Protein AF-A0A7S0XN43-F1 (afdb_monomer_lite)

InterPro domains:
  IPR001190 SRCR domain [PS50287] (36-160)
  IPR001190 SRCR domain [SM00202] (36-134)
  IPR036772 SRCR-like domain superfamily [G3DSA:3.10.250.10] (29-165)
  IPR036772 SRCR-like domain superfamily [SSF56487] (35-134)

Structure (mmCIF, N/CA/C/O backbone):
data_AF-A0A7S0XN43-F1
#
_entry.id   AF-A0A7S0XN43-F1
#
loop_
_atom_site.group_PDB
_atom_site.id
_atom_site.type_symbol
_atom_site.label_atom_id
_atom_site.label_alt_id
_atom_site.label_comp_id
_atom_site.label_asym_id
_atom_site.label_entity_id
_atom_site.label_seq_id
_atom_site.pdbx_PDB_ins_code
_atom_site.Cartn_x
_atom_site.Cartn_y
_atom_site.Cartn_z
_atom_site.occupancy
_atom_site.B_iso_or_equiv
_atom_site.auth_seq_id
_atom_site.auth_comp_id
_atom_site.auth_asym_id
_atom_site.auth_atom_id
_atom_site.pdbx_PDB_model_num
ATOM 1 N N . PHE A 1 1 ? -4.529 -56.729 51.283 1.00 32.97 1 PHE A N 1
ATOM 2 C CA . PHE A 1 1 ? -3.072 -56.658 51.512 1.00 32.97 1 PHE A CA 1
ATOM 3 C C . PHE A 1 1 ? -2.401 -56.770 50.145 1.00 32.97 1 PHE A C 1
ATOM 5 O O . PHE A 1 1 ? -2.564 -57.803 49.520 1.00 32.97 1 PHE A O 1
ATOM 12 N N . GLN A 1 2 ? -2.098 -55.640 49.483 1.00 35.53 2 GLN A N 1
ATOM 13 C CA . GLN A 1 2 ? -0.742 -55.046 49.349 1.00 35.53 2 GLN A CA 1
ATOM 14 C C . GLN A 1 2 ? 0.276 -56.081 48.821 1.00 35.53 2 GLN A C 1
ATOM 16 O O . GLN A 1 2 ? 0.417 -57.124 49.436 1.00 35.53 2 GLN A O 1
ATOM 21 N N . THR A 1 3 ? 0.961 -55.888 47.688 1.00 29.59 3 THR A N 1
ATOM 22 C CA . THR A 1 3 ? 1.895 -54.776 47.424 1.00 29.59 3 THR A CA 1
ATOM 23 C C . THR A 1 3 ? 2.178 -54.555 45.927 1.00 29.59 3 THR A C 1
ATOM 25 O O . THR A 1 3 ? 2.222 -55.485 45.129 1.00 29.59 3 THR A O 1
ATOM 28 N N . MET A 1 4 ? 2.428 -53.286 45.581 1.00 38.00 4 MET A N 1
ATOM 29 C CA . MET A 1 4 ? 3.105 -52.840 44.360 1.00 38.00 4 MET A CA 1
ATOM 30 C C . MET A 1 4 ? 4.559 -53.332 44.305 1.00 38.00 4 MET A C 1
ATOM 32 O O . MET A 1 4 ? 5.250 -53.269 45.321 1.00 38.00 4 MET A O 1
ATOM 36 N N . THR A 1 5 ? 5.075 -53.568 43.098 1.00 32.81 5 THR A N 1
ATOM 37 C CA . THR A 1 5 ? 6.459 -53.203 42.750 1.00 32.81 5 THR A CA 1
ATOM 38 C C . THR A 1 5 ? 6.536 -52.787 41.283 1.00 32.81 5 THR A C 1
ATOM 40 O O . THR A 1 5 ? 6.117 -53.503 40.378 1.00 32.81 5 THR A O 1
ATOM 43 N N . ARG A 1 6 ? 7.025 -51.563 41.074 1.00 42.53 6 ARG A N 1
ATOM 44 C CA . ARG A 1 6 ? 7.243 -50.905 39.783 1.00 42.53 6 ARG A CA 1
ATOM 45 C C . ARG A 1 6 ? 8.505 -51.458 39.116 1.00 42.53 6 ARG A C 1
ATOM 47 O O . ARG A 1 6 ? 9.511 -51.612 39.796 1.00 42.53 6 ARG A O 1
ATOM 54 N N . PHE A 1 7 ? 8.498 -51.566 37.790 1.00 34.94 7 PHE A N 1
ATOM 55 C CA . PHE A 1 7 ? 9.688 -51.306 36.977 1.00 34.94 7 PHE A CA 1
ATOM 56 C C . PHE A 1 7 ? 9.309 -50.309 35.885 1.00 34.94 7 PHE A C 1
ATOM 58 O O . PHE A 1 7 ? 8.567 -50.614 34.957 1.00 34.94 7 PHE A O 1
ATOM 65 N N . ALA A 1 8 ? 9.772 -49.076 36.074 1.00 42.44 8 ALA A N 1
ATOM 66 C CA . ALA A 1 8 ? 9.758 -48.036 35.067 1.00 42.44 8 ALA A CA 1
ATOM 67 C C . ALA A 1 8 ? 10.954 -48.263 34.135 1.00 42.44 8 ALA A C 1
ATOM 69 O O . ALA A 1 8 ? 12.095 -48.253 34.591 1.00 42.44 8 ALA A O 1
ATOM 70 N N . THR A 1 9 ? 10.702 -48.430 32.842 1.00 41.97 9 THR A N 1
ATOM 71 C CA . THR A 1 9 ? 11.730 -48.373 31.797 1.00 41.97 9 THR A CA 1
ATOM 72 C C . THR A 1 9 ? 11.334 -47.312 30.773 1.00 41.97 9 THR A C 1
ATOM 74 O O . THR A 1 9 ? 10.597 -47.539 29.820 1.00 41.97 9 THR A O 1
ATOM 77 N N . THR A 1 10 ? 11.778 -46.091 31.082 1.00 45.03 10 THR A N 1
ATOM 78 C CA . THR A 1 10 ? 12.290 -45.069 30.153 1.00 45.03 10 THR A CA 1
ATOM 79 C C . THR A 1 10 ? 11.689 -45.049 28.743 1.00 45.03 10 THR A C 1
ATOM 81 O O . THR A 1 10 ? 12.336 -45.438 27.770 1.00 45.03 10 THR A O 1
ATOM 84 N N . ARG A 1 11 ? 10.485 -44.481 28.600 1.00 43.25 11 ARG A N 1
ATOM 85 C CA . ARG A 1 11 ? 10.078 -43.869 27.330 1.00 43.25 11 ARG A CA 1
ATOM 86 C C . ARG A 1 11 ? 10.589 -42.432 27.301 1.00 43.25 11 ARG A C 1
ATOM 88 O O . ARG A 1 11 ? 10.037 -41.559 27.953 1.00 43.25 11 ARG A O 1
ATOM 95 N N . SER A 1 12 ? 11.712 -42.283 26.604 1.00 42.22 12 SER A N 1
ATOM 96 C CA . SER A 1 12 ? 12.285 -41.077 26.002 1.00 42.22 12 SER A CA 1
ATOM 97 C C . SER A 1 12 ? 11.708 -39.727 26.456 1.00 42.22 12 SER A C 1
ATOM 99 O O . SER A 1 12 ? 10.635 -39.307 26.029 1.00 42.22 12 SER A O 1
ATOM 101 N N . LEU A 1 13 ? 12.505 -39.001 27.241 1.00 39.47 13 LEU A N 1
ATOM 102 C CA . LEU A 1 13 ? 12.347 -37.584 27.590 1.00 39.47 13 LEU A CA 1
ATOM 103 C C . LEU A 1 13 ? 12.615 -36.630 26.397 1.00 39.47 13 LEU A C 1
ATOM 105 O O . LEU A 1 13 ? 13.068 -35.511 26.597 1.00 39.47 13 LEU A O 1
ATOM 109 N N . LEU A 1 14 ? 12.337 -37.043 25.156 1.00 35.91 14 LEU A N 1
ATOM 110 C CA . LEU A 1 14 ? 12.411 -36.170 23.970 1.00 35.91 14 LEU A CA 1
ATOM 111 C C . LEU A 1 14 ? 11.093 -35.436 23.675 1.00 35.91 14 LEU A C 1
ATOM 113 O O . LEU A 1 14 ? 11.006 -34.695 22.705 1.00 35.91 14 LEU A O 1
ATOM 117 N N . CYS A 1 15 ? 10.070 -35.602 24.517 1.00 35.19 15 CYS A N 1
ATOM 118 C CA . CYS A 1 15 ? 8.812 -34.860 24.423 1.00 35.19 15 CYS A CA 1
ATOM 119 C C . CYS A 1 15 ? 8.791 -33.662 25.387 1.00 35.19 15 CYS A C 1
ATOM 121 O O . CYS A 1 15 ? 7.809 -33.432 26.089 1.00 35.19 15 CYS A O 1
ATOM 123 N N . ALA A 1 16 ? 9.901 -32.931 25.477 1.00 37.38 16 ALA A N 1
ATOM 124 C CA . ALA A 1 16 ? 9.962 -31.668 26.194 1.00 37.38 16 ALA A CA 1
ATOM 125 C C . ALA A 1 16 ? 10.619 -30.621 25.288 1.00 37.38 16 ALA A C 1
ATOM 127 O O . ALA A 1 16 ? 11.725 -30.830 24.800 1.00 37.38 16 ALA A O 1
ATOM 128 N N . TYR A 1 17 ? 9.918 -29.497 25.124 1.00 37.56 17 TYR A N 1
ATOM 129 C CA . TYR A 1 17 ? 10.369 -28.250 24.500 1.00 37.56 17 TYR A CA 1
ATOM 130 C C . TYR A 1 17 ? 10.387 -28.178 22.968 1.00 37.56 17 TYR A C 1
ATOM 132 O O . TYR A 1 17 ? 11.340 -27.707 22.361 1.00 37.56 17 TYR A O 1
ATOM 140 N N . LEU A 1 18 ? 9.254 -28.475 22.338 1.00 39.97 18 LEU A N 1
ATOM 141 C CA . LEU A 1 18 ? 8.747 -27.513 21.362 1.00 39.97 18 LEU A CA 1
ATOM 142 C C . LEU A 1 18 ? 7.688 -26.712 22.109 1.00 39.97 18 LEU A C 1
ATOM 144 O O . LEU A 1 18 ? 6.527 -27.107 22.163 1.00 39.97 18 LEU A O 1
ATOM 148 N N . THR A 1 19 ? 8.087 -25.620 22.766 1.00 41.00 19 THR A N 1
ATOM 149 C CA . THR A 1 19 ? 7.117 -24.547 22.981 1.00 41.00 19 THR A CA 1
ATOM 150 C C . THR A 1 19 ? 6.710 -24.140 21.577 1.00 41.00 19 THR A C 1
ATOM 152 O O . THR A 1 19 ? 7.485 -23.484 20.883 1.00 41.00 19 THR A O 1
ATOM 155 N N . SER A 1 20 ? 5.563 -24.620 21.104 1.00 44.31 20 SER A N 1
ATOM 156 C CA . SER A 1 20 ? 4.890 -24.014 19.969 1.00 44.31 20 SER A CA 1
ATOM 157 C C . SER A 1 20 ? 4.714 -22.559 20.377 1.00 44.31 20 SER A C 1
ATOM 159 O O . SER A 1 20 ? 3.855 -22.256 21.201 1.00 44.31 20 SER A O 1
ATOM 161 N N . ILE A 1 21 ? 5.610 -21.674 19.932 1.00 42.03 21 ILE A N 1
ATOM 162 C CA . ILE A 1 21 ? 5.406 -20.246 20.114 1.00 42.03 21 ILE A CA 1
ATOM 163 C C . ILE A 1 21 ? 4.265 -19.934 19.161 1.00 42.03 21 ILE A C 1
ATOM 165 O O . ILE A 1 21 ? 4.462 -19.698 17.972 1.00 42.03 21 ILE A O 1
ATOM 169 N N . THR A 1 22 ? 3.049 -20.065 19.673 1.00 47.19 22 THR A N 1
ATOM 170 C CA . THR A 1 22 ? 1.853 -19.575 19.017 1.00 47.19 22 THR A CA 1
ATOM 171 C C . THR A 1 22 ? 1.952 -18.063 19.095 1.00 47.19 22 THR A C 1
ATOM 173 O O . THR A 1 22 ? 1.648 -17.458 20.124 1.00 47.19 22 THR A O 1
ATOM 176 N N . PHE A 1 23 ? 2.470 -17.449 18.036 1.00 50.19 23 PHE A N 1
ATOM 177 C CA . PHE A 1 23 ? 2.365 -16.010 17.884 1.00 50.19 23 PHE A CA 1
ATOM 178 C C . PHE A 1 23 ? 0.900 -15.709 17.585 1.00 50.19 23 PHE A C 1
ATOM 180 O O . PHE A 1 23 ? 0.435 -15.919 16.469 1.00 50.19 23 PHE A O 1
ATOM 187 N N . SER A 1 24 ? 0.163 -15.267 18.606 1.00 58.25 24 SER A N 1
ATOM 188 C CA . SER A 1 24 ? -1.103 -14.582 18.374 1.00 58.25 24 SER A CA 1
ATOM 189 C C . SER A 1 24 ? -0.760 -13.282 17.658 1.00 58.25 24 SER A C 1
ATOM 191 O O . SER A 1 24 ? -0.163 -12.376 18.244 1.00 58.25 24 SER A O 1
ATOM 193 N N . LEU A 1 25 ? -1.047 -13.232 16.361 1.00 68.69 25 LEU A N 1
ATOM 194 C CA . LEU A 1 25 ? -0.966 -11.999 15.599 1.00 68.69 25 LEU A CA 1
ATOM 195 C C . LEU A 1 25 ? -2.344 -11.346 15.680 1.00 68.69 25 LEU A C 1
ATOM 197 O O . LEU A 1 25 ? -3.322 -11.862 15.128 1.00 68.69 25 LEU A O 1
ATOM 201 N N . SER A 1 26 ? -2.411 -10.229 16.403 1.00 79.25 26 SER A N 1
ATOM 202 C CA . SER A 1 26 ? -3.506 -9.275 16.298 1.00 79.25 26 SER A CA 1
ATOM 203 C C . SER A 1 26 ? -3.122 -8.194 15.297 1.00 79.25 26 SER A C 1
ATOM 205 O O . SER A 1 26 ? -2.024 -7.630 15.339 1.00 79.25 26 SER A O 1
ATOM 207 N N . TYR A 1 27 ? -4.029 -7.922 14.374 1.00 87.25 27 TYR A N 1
ATOM 208 C CA . TYR A 1 27 ? -3.901 -6.832 13.422 1.00 87.25 27 TYR A CA 1
ATOM 209 C C . TYR A 1 27 ? -5.275 -6.227 13.165 1.00 87.25 27 TYR A C 1
ATOM 211 O O . TYR A 1 27 ? -6.301 -6.739 13.611 1.00 87.25 27 TYR A O 1
ATOM 219 N N . TYR A 1 28 ? -5.285 -5.102 12.473 1.00 90.62 28 TYR A N 1
ATOM 220 C CA . TYR A 1 28 ? -6.493 -4.415 12.073 1.00 90.62 28 TYR A CA 1
ATOM 221 C C . TYR A 1 28 ? -6.499 -4.255 10.563 1.00 90.62 28 TYR A C 1
ATOM 223 O O . TYR A 1 28 ? -5.444 -4.061 9.956 1.00 90.62 28 TYR A O 1
ATOM 231 N N . LEU A 1 29 ? -7.679 -4.349 9.969 1.00 92.56 29 LEU A N 1
ATOM 232 C CA . LEU A 1 29 ? -7.889 -4.185 8.544 1.00 92.56 29 LEU A CA 1
ATOM 233 C C . LEU A 1 29 ? -8.766 -2.974 8.284 1.00 92.56 29 LEU A C 1
ATOM 235 O O . LEU A 1 29 ? -9.763 -2.758 8.970 1.00 92.56 29 LEU A O 1
ATOM 239 N N . ILE A 1 30 ? -8.404 -2.232 7.249 1.00 92.25 30 ILE A N 1
ATOM 240 C CA . ILE A 1 30 ? -9.331 -1.373 6.526 1.00 92.25 30 ILE A CA 1
ATOM 241 C C . ILE A 1 30 ? -9.302 -1.805 5.065 1.00 92.25 30 ILE A C 1
ATOM 243 O O . ILE A 1 30 ? -8.232 -1.881 4.465 1.00 92.25 30 ILE A O 1
ATOM 247 N N . ASP A 1 31 ? -10.466 -2.138 4.528 1.00 89.62 31 ASP A N 1
ATOM 248 C CA . ASP A 1 31 ? -10.643 -2.764 3.220 1.00 89.62 31 ASP A CA 1
ATOM 249 C C . ASP A 1 31 ? -11.665 -1.961 2.415 1.00 89.62 31 ASP A C 1
ATOM 251 O O . ASP A 1 31 ? -12.655 -1.490 2.977 1.00 89.62 31 ASP A O 1
ATOM 255 N N . ASN A 1 32 ? -11.421 -1.783 1.115 1.00 86.69 32 ASN A N 1
ATOM 256 C CA . ASN A 1 32 ? -12.321 -1.030 0.237 1.00 86.69 32 ASN A CA 1
ATOM 257 C C . ASN A 1 32 ? -13.552 -1.836 -0.240 1.00 86.69 32 ASN A C 1
ATOM 259 O O . ASN A 1 32 ? -14.268 -1.389 -1.139 1.00 86.69 32 ASN A O 1
ATOM 263 N N . GLY A 1 33 ? -13.769 -3.039 0.296 1.00 84.69 33 GLY A N 1
ATOM 264 C CA . GLY A 1 33 ? -14.797 -3.994 -0.117 1.00 84.69 33 GLY A CA 1
ATOM 265 C C . GLY A 1 33 ? -14.507 -4.684 -1.451 1.00 84.69 33 GLY A C 1
ATOM 266 O O . GLY A 1 33 ? -15.375 -5.380 -1.977 1.00 84.69 33 GLY A O 1
ATOM 267 N N . ARG A 1 34 ? -13.330 -4.463 -2.049 1.00 84.81 34 ARG A N 1
ATOM 268 C CA . ARG A 1 34 ? -12.993 -4.938 -3.395 1.00 84.81 34 ARG A CA 1
ATOM 269 C C . ARG A 1 34 ? -11.643 -5.638 -3.404 1.00 84.81 34 ARG A C 1
ATOM 271 O O . ARG A 1 34 ? -11.574 -6.860 -3.312 1.00 84.81 34 ARG A O 1
ATOM 278 N N . ASP A 1 35 ? -10.585 -4.866 -3.566 1.00 86.75 35 ASP A N 1
ATOM 279 C CA . ASP A 1 35 ? -9.289 -5.346 -4.017 1.00 86.75 35 ASP A CA 1
ATOM 280 C C . ASP A 1 35 ? -8.104 -4.653 -3.357 1.00 86.75 35 ASP A C 1
ATOM 282 O O . ASP A 1 35 ? -6.969 -4.973 -3.692 1.00 86.75 35 ASP A O 1
ATOM 286 N N . LEU A 1 36 ? -8.344 -3.735 -2.422 1.00 89.06 36 LEU A N 1
ATOM 287 C CA . LEU A 1 36 ? -7.309 -2.959 -1.756 1.00 89.06 36 LEU A CA 1
ATOM 288 C C . LEU A 1 36 ? -7.599 -2.885 -0.261 1.00 89.06 36 LEU A C 1
ATOM 290 O O . LEU A 1 36 ? -8.688 -2.483 0.160 1.00 89.06 36 LEU A O 1
ATOM 294 N N . ARG A 1 37 ? -6.571 -3.174 0.540 1.00 92.25 37 ARG A N 1
ATOM 295 C CA . ARG A 1 37 ? -6.635 -3.036 1.995 1.00 92.25 37 ARG A CA 1
ATOM 296 C C . ARG A 1 37 ? -5.336 -2.540 2.607 1.00 92.25 37 ARG A C 1
ATOM 298 O O . ARG A 1 37 ? -4.257 -2.692 2.028 1.00 92.25 37 ARG A O 1
ATOM 305 N N . LEU A 1 38 ? -5.445 -2.010 3.824 1.00 94.19 38 LEU A N 1
ATOM 306 C CA . LEU A 1 38 ? -4.306 -1.835 4.722 1.00 94.19 38 LEU A CA 1
ATOM 307 C C . LEU A 1 38 ? -4.361 -2.833 5.863 1.00 94.19 38 LEU A C 1
ATOM 309 O O . LEU A 1 38 ? -5.371 -2.941 6.560 1.00 94.19 38 LEU A O 1
ATOM 313 N N . VAL A 1 39 ? -3.225 -3.481 6.100 1.00 93.12 39 VAL A N 1
ATOM 314 C CA . VAL A 1 39 ? -2.989 -4.285 7.298 1.00 93.12 39 VAL A CA 1
ATOM 315 C C . VAL A 1 39 ? -2.236 -3.437 8.312 1.00 93.12 39 VAL A C 1
ATOM 317 O O . VAL A 1 39 ? -1.119 -2.992 8.056 1.00 93.12 39 VAL A O 1
ATOM 320 N N . SER A 1 40 ? -2.841 -3.191 9.470 1.00 91.12 40 SER A N 1
ATOM 321 C CA . SER A 1 40 ? -2.298 -2.336 10.527 1.00 91.12 40 SER A CA 1
ATOM 322 C C . SER A 1 40 ? -2.005 -3.122 11.799 1.00 91.12 40 SER A C 1
ATOM 324 O O . SER A 1 40 ? -2.744 -4.024 12.175 1.00 91.12 40 SER A O 1
ATOM 326 N N . SER A 1 41 ? -0.972 -2.725 12.539 1.00 87.19 41 SER A N 1
ATOM 327 C CA . SER A 1 41 ? -0.773 -3.161 13.930 1.00 87.19 41 SER A CA 1
ATOM 328 C C . SER A 1 41 ? -1.587 -2.339 14.939 1.00 87.19 41 SER A C 1
ATOM 330 O O . SER A 1 41 ? -1.530 -2.618 16.136 1.00 87.19 41 SER A O 1
ATOM 332 N N . THR A 1 42 ? -2.324 -1.312 14.495 1.00 86.56 42 THR A N 1
ATOM 333 C CA . THR A 1 42 ? -2.972 -0.330 15.380 1.00 86.56 42 THR A CA 1
ATOM 334 C C . THR A 1 42 ? -4.457 -0.155 15.074 1.00 86.56 42 THR A C 1
ATOM 336 O O . THR A 1 42 ? -4.861 -0.141 13.914 1.00 86.56 42 THR A O 1
ATOM 339 N N . ALA A 1 43 ? -5.256 0.094 16.115 1.00 87.50 43 ALA A N 1
ATOM 340 C CA . ALA A 1 43 ? -6.703 0.322 16.016 1.00 87.50 43 ALA A CA 1
ATOM 341 C C . ALA A 1 43 ? -7.099 1.624 15.294 1.00 87.50 43 ALA A C 1
ATOM 343 O O . ALA A 1 43 ? -8.279 1.891 15.081 1.00 87.50 43 ALA A O 1
ATOM 344 N N . ASN A 1 44 ? -6.130 2.466 14.932 1.00 86.50 44 ASN A N 1
ATOM 345 C CA . ASN A 1 44 ? -6.408 3.681 14.175 1.00 86.50 44 ASN A CA 1
ATOM 346 C C . ASN A 1 44 ? -6.666 3.381 12.691 1.00 86.50 44 ASN A C 1
ATOM 348 O O . ASN A 1 44 ? -7.293 4.205 12.032 1.00 86.50 44 ASN A O 1
ATOM 352 N N . CYS A 1 45 ? -6.190 2.237 12.172 1.00 88.81 45 CYS A N 1
ATOM 353 C CA . CYS A 1 45 ? -6.328 1.800 10.773 1.00 88.81 45 CYS A CA 1
ATOM 354 C C . CYS A 1 45 ? -6.000 2.853 9.708 1.00 88.81 45 CYS A C 1
ATOM 356 O O . CYS A 1 45 ? -6.445 2.763 8.571 1.00 88.81 45 CYS A O 1
ATOM 358 N N . ASN A 1 46 ? -5.213 3.863 10.050 1.00 92.38 46 ASN A N 1
ATOM 359 C CA . ASN A 1 46 ? -4.811 4.893 9.107 1.00 92.38 46 ASN A CA 1
ATOM 360 C C . ASN A 1 46 ? -3.384 4.673 8.613 1.00 92.38 46 ASN A C 1
ATOM 362 O O . ASN A 1 46 ? -2.859 5.512 7.901 1.00 92.38 46 ASN A O 1
ATOM 366 N N . GLN A 1 47 ? -2.725 3.593 9.021 1.00 92.94 47 GLN A N 1
ATOM 367 C CA . GLN A 1 47 ? -1.388 3.262 8.559 1.00 92.94 47 GLN A CA 1
ATOM 368 C C . GLN A 1 47 ? -1.179 1.755 8.543 1.00 92.94 47 GLN A C 1
ATOM 370 O O . GLN A 1 47 ? -1.686 1.057 9.427 1.00 92.94 47 GLN A O 1
ATOM 375 N N . GLY A 1 48 ? -0.420 1.252 7.576 1.00 93.50 48 GLY A N 1
ATOM 376 C CA . GLY A 1 48 ? -0.222 -0.182 7.439 1.00 93.50 48 GLY A CA 1
ATOM 377 C C . GLY A 1 48 ? 0.468 -0.611 6.154 1.00 93.50 48 GLY A C 1
ATOM 378 O O . GLY A 1 48 ? 0.824 0.220 5.320 1.00 93.50 48 GLY A O 1
ATOM 379 N N . LEU A 1 49 ? 0.637 -1.927 6.028 1.00 94.12 49 LEU A N 1
ATOM 380 C CA . LEU A 1 49 ? 1.070 -2.599 4.806 1.00 94.12 49 LEU A CA 1
ATOM 381 C C . LEU A 1 49 ? -0.039 -2.496 3.761 1.00 94.12 49 LEU A C 1
ATOM 383 O O . LEU A 1 49 ? -1.192 -2.795 4.072 1.00 94.12 49 LEU A O 1
ATOM 387 N N . VAL A 1 50 ? 0.320 -2.120 2.538 1.00 94.19 50 VAL A N 1
ATOM 388 C CA . VAL A 1 50 ? -0.601 -2.119 1.399 1.00 94.19 50 VAL A CA 1
ATOM 389 C C . VAL A 1 50 ? -0.687 -3.521 0.809 1.00 94.19 50 VAL A C 1
ATOM 391 O O . VAL A 1 50 ? 0.329 -4.079 0.387 1.00 94.19 50 VAL A O 1
ATOM 394 N N . GLU A 1 51 ? -1.900 -4.062 0.724 1.00 93.25 51 GLU A N 1
ATOM 395 C CA . GLU A 1 51 ? -2.164 -5.319 0.028 1.00 93.25 51 GLU A CA 1
ATOM 396 C C . GLU A 1 51 ? -3.253 -5.164 -1.031 1.00 93.25 51 GLU A C 1
ATOM 398 O O . GLU A 1 51 ? -4.224 -4.429 -0.838 1.00 93.25 51 GLU A O 1
ATOM 403 N N . PHE A 1 52 ? -3.090 -5.915 -2.121 1.00 89.38 52 PHE A N 1
ATOM 404 C CA . PHE A 1 52 ? -4.059 -6.009 -3.204 1.00 89.38 52 PHE A CA 1
ATOM 405 C C . PHE A 1 52 ? -4.544 -7.439 -3.423 1.00 89.38 52 PHE A C 1
ATOM 407 O O . PHE A 1 52 ? -3.807 -8.410 -3.213 1.00 89.38 52 PHE A O 1
ATOM 414 N N . TYR A 1 53 ? -5.781 -7.566 -3.890 1.00 86.12 53 TYR A N 1
ATOM 415 C CA . TYR A 1 53 ? -6.386 -8.836 -4.266 1.00 86.12 53 TYR A CA 1
ATOM 416 C C . TYR A 1 53 ? -6.303 -9.043 -5.780 1.00 86.12 53 TYR A C 1
ATOM 418 O O . TYR A 1 53 ? -6.780 -8.222 -6.555 1.00 86.12 53 TYR A O 1
ATOM 426 N N . ASN A 1 54 ? -5.747 -10.172 -6.228 1.00 80.56 54 ASN A N 1
ATOM 427 C CA . ASN A 1 54 ? -5.674 -10.494 -7.665 1.00 80.56 54 ASN A CA 1
ATOM 428 C C . ASN A 1 54 ? -6.873 -11.295 -8.203 1.00 80.56 54 ASN A C 1
ATOM 430 O O . ASN A 1 54 ? -6.791 -11.856 -9.296 1.00 80.56 54 ASN A O 1
ATOM 434 N N . GLY A 1 55 ? -7.950 -11.436 -7.426 1.00 82.19 55 GLY A N 1
ATOM 435 C CA . GLY A 1 55 ? -9.075 -12.318 -7.759 1.00 82.19 55 GLY A CA 1
ATOM 436 C C . GLY A 1 55 ? -8.982 -13.725 -7.157 1.00 82.19 55 GLY A C 1
ATOM 437 O O . GLY A 1 55 ? -9.927 -14.500 -7.283 1.00 82.19 55 GLY A O 1
ATOM 438 N N . SER A 1 56 ? -7.868 -14.071 -6.502 1.00 83.44 56 SER A N 1
ATOM 439 C CA . SER A 1 56 ? -7.709 -15.356 -5.804 1.00 83.44 56 SER A CA 1
ATOM 440 C C . SER A 1 56 ? -7.077 -15.225 -4.423 1.00 83.44 56 SER A C 1
ATOM 442 O O . SER A 1 56 ? -7.525 -15.881 -3.486 1.00 83.44 56 SER A O 1
ATOM 444 N N . ILE A 1 57 ? -6.067 -14.369 -4.279 1.00 84.94 57 ILE A N 1
ATOM 445 C CA . ILE A 1 57 ? -5.272 -14.252 -3.061 1.00 84.94 57 ILE A CA 1
ATOM 446 C C . ILE A 1 57 ? -4.808 -12.809 -2.857 1.00 84.94 57 ILE A C 1
ATOM 448 O O . ILE A 1 57 ? -4.561 -12.069 -3.815 1.00 84.94 57 ILE A O 1
ATOM 452 N N . TRP A 1 58 ? -4.686 -12.425 -1.590 1.00 89.56 58 TRP A N 1
ATOM 453 C CA . TRP A 1 58 ? -4.065 -11.171 -1.187 1.00 89.56 58 TRP A CA 1
ATOM 454 C C . TRP A 1 58 ? -2.545 -11.242 -1.324 1.00 89.56 58 TRP A C 1
ATOM 456 O O . TRP A 1 58 ? -1.932 -12.275 -1.047 1.00 89.56 58 TRP A O 1
ATOM 466 N N . GLY A 1 59 ? -1.938 -10.136 -1.737 1.00 90.12 59 GLY A N 1
ATOM 467 C CA . GLY A 1 59 ? -0.488 -9.988 -1.773 1.00 90.12 59 GLY A CA 1
ATOM 468 C C . GLY A 1 59 ? -0.059 -8.564 -1.465 1.00 90.12 59 GLY A C 1
ATOM 469 O O . GLY A 1 59 ? -0.799 -7.617 -1.741 1.00 90.12 59 GLY A O 1
ATOM 470 N N . SER A 1 60 ? 1.138 -8.416 -0.906 1.00 91.81 60 SER A N 1
ATOM 471 C CA . SER A 1 60 ? 1.723 -7.113 -0.618 1.00 91.81 60 SER A CA 1
ATOM 472 C C . SER A 1 60 ? 2.116 -6.380 -1.895 1.00 91.81 60 SER A C 1
ATOM 474 O O . SER A 1 60 ? 2.555 -6.979 -2.884 1.00 91.81 60 SER A O 1
ATOM 476 N N . LEU A 1 61 ? 1.973 -5.057 -1.877 1.00 91.12 61 LEU A N 1
ATOM 477 C CA . LEU A 1 61 ? 2.594 -4.207 -2.881 1.00 91.12 61 LEU A CA 1
ATOM 478 C C . LEU A 1 61 ? 4.079 -4.037 -2.548 1.00 91.12 61 LEU A C 1
ATOM 480 O O . LEU A 1 61 ? 4.419 -3.587 -1.456 1.00 91.12 61 LEU A O 1
ATOM 484 N N . THR A 1 62 ? 4.949 -4.331 -3.511 1.00 88.81 62 THR A N 1
ATOM 485 C CA . THR A 1 62 ? 6.398 -4.118 -3.432 1.00 88.81 62 THR A CA 1
ATOM 486 C C . THR A 1 62 ? 6.869 -3.208 -4.555 1.00 88.81 62 THR A C 1
ATOM 488 O O . THR A 1 62 ? 6.422 -3.344 -5.690 1.00 88.81 62 THR A O 1
ATOM 491 N N . ASP A 1 63 ? 7.782 -2.287 -4.259 1.00 86.31 63 ASP A N 1
ATOM 492 C CA . ASP A 1 63 ? 8.309 -1.327 -5.238 1.00 86.31 63 ASP A CA 1
ATOM 493 C C . ASP A 1 63 ? 9.791 -1.572 -5.545 1.00 86.31 63 ASP A C 1
ATOM 495 O O . ASP A 1 63 ? 10.660 -0.772 -5.199 1.00 86.31 63 ASP A O 1
ATOM 499 N N . CYS A 1 64 ? 10.092 -2.698 -6.198 1.00 83.50 64 CYS A N 1
ATOM 500 C CA . CYS A 1 64 ? 11.456 -2.984 -6.667 1.00 83.50 64 CYS A CA 1
ATOM 501 C C . CYS A 1 64 ? 11.952 -1.989 -7.713 1.00 83.50 64 CYS A C 1
ATOM 503 O O . CYS A 1 64 ? 13.143 -1.700 -7.769 1.00 83.50 64 CYS A O 1
ATOM 505 N N . SER A 1 65 ? 11.047 -1.483 -8.552 1.00 78.19 65 SER A N 1
ATOM 506 C CA . SER A 1 65 ? 11.368 -0.554 -9.634 1.00 78.19 65 SER A CA 1
ATOM 507 C C . SER A 1 65 ? 11.585 0.887 -9.168 1.00 78.19 65 SER A C 1
ATOM 509 O O . SER A 1 65 ? 11.828 1.748 -10.012 1.00 78.19 65 SER A O 1
ATOM 511 N N . GLU A 1 66 ? 11.479 1.160 -7.861 1.00 80.88 66 GLU A N 1
ATOM 512 C CA . GLU A 1 66 ? 11.564 2.505 -7.268 1.00 80.88 66 GLU A CA 1
ATOM 513 C C . GLU A 1 66 ? 10.635 3.529 -7.942 1.00 80.88 66 GLU A C 1
ATOM 515 O O . GLU A 1 66 ? 10.958 4.705 -8.123 1.00 80.88 66 GLU A O 1
ATOM 520 N N . SER A 1 67 ? 9.469 3.048 -8.357 1.00 81.81 67 SER A N 1
ATOM 521 C CA . SER A 1 67 ? 8.467 3.777 -9.131 1.00 81.81 67 SER A CA 1
ATOM 522 C C . SER A 1 67 ? 7.295 4.264 -8.286 1.00 81.81 67 SER A C 1
ATOM 524 O O . SER A 1 67 ? 6.487 5.059 -8.766 1.00 81.81 67 SER A O 1
ATOM 526 N N . PHE A 1 68 ? 7.183 3.794 -7.042 1.00 86.44 68 PHE A N 1
ATOM 527 C CA . PHE A 1 68 ? 6.114 4.178 -6.139 1.00 86.44 68 PHE A CA 1
ATOM 528 C C . PHE A 1 68 ? 6.354 5.589 -5.605 1.00 86.44 68 PHE A C 1
ATOM 530 O O . PHE A 1 68 ? 7.410 5.927 -5.068 1.00 86.44 68 PHE A O 1
ATOM 537 N N . THR A 1 69 ? 5.339 6.431 -5.742 1.00 87.44 69 THR A N 1
ATOM 538 C CA . THR A 1 69 ? 5.395 7.856 -5.420 1.00 87.44 69 THR A CA 1
ATOM 539 C C . THR A 1 69 ? 4.392 8.234 -4.335 1.00 87.44 69 THR A C 1
ATOM 541 O O . THR A 1 69 ? 3.470 7.485 -4.006 1.00 87.44 69 THR A O 1
ATOM 544 N N . ALA A 1 70 ? 4.528 9.455 -3.811 1.00 89.44 70 ALA A N 1
ATOM 545 C CA . ALA A 1 70 ? 3.538 10.030 -2.903 1.00 89.44 70 ALA A CA 1
ATOM 546 C C . ALA A 1 70 ? 2.143 10.130 -3.549 1.00 89.44 70 ALA A C 1
ATOM 548 O O . ALA A 1 70 ? 1.149 9.902 -2.869 1.00 89.44 70 ALA A O 1
ATOM 549 N N . ASP A 1 71 ? 2.055 10.373 -4.862 1.00 86.44 71 ASP A N 1
ATOM 550 C CA . ASP A 1 71 ? 0.772 10.407 -5.574 1.00 86.44 71 ASP A CA 1
ATOM 551 C C . ASP A 1 71 ? 0.103 9.024 -5.625 1.00 86.44 71 ASP A C 1
ATOM 553 O O . ASP A 1 71 ? -1.125 8.928 -5.542 1.00 86.44 71 ASP A O 1
ATOM 557 N N . ASN A 1 72 ? 0.889 7.941 -5.684 1.00 87.56 72 ASN A N 1
ATOM 558 C CA . ASN A 1 72 ? 0.356 6.583 -5.553 1.00 87.56 72 ASN A CA 1
ATOM 559 C C . ASN A 1 72 ? -0.180 6.340 -4.138 1.00 87.56 72 ASN A C 1
ATOM 561 O O . ASN A 1 72 ? -1.308 5.874 -3.988 1.00 87.56 72 ASN A O 1
ATOM 565 N N . ALA A 1 73 ? 0.575 6.723 -3.103 1.00 91.44 73 ALA A N 1
ATOM 566 C CA . ALA A 1 73 ? 0.112 6.629 -1.716 1.00 91.44 73 ALA A CA 1
ATOM 567 C C . ALA A 1 73 ? -1.175 7.437 -1.486 1.00 91.44 73 ALA A C 1
ATOM 569 O O . ALA A 1 73 ? -2.119 6.945 -0.872 1.00 91.44 73 ALA A O 1
ATOM 570 N N . LYS A 1 74 ? -1.243 8.653 -2.033 1.00 89.94 74 LYS A N 1
ATOM 571 C CA . LYS A 1 74 ? -2.410 9.536 -1.951 1.00 89.94 74 LYS A CA 1
ATOM 572 C C . LYS A 1 74 ? -3.639 8.922 -2.592 1.00 89.94 74 LYS A C 1
ATOM 574 O O . LYS A 1 74 ? -4.727 8.991 -2.028 1.00 89.94 74 LYS A O 1
ATOM 579 N N . SER A 1 75 ? -3.450 8.333 -3.765 1.00 87.31 75 SER A N 1
ATOM 580 C CA . SER A 1 75 ? -4.491 7.623 -4.499 1.00 87.31 75 SER A CA 1
ATOM 581 C C . SER A 1 75 ? -5.045 6.460 -3.676 1.00 87.31 75 SER A C 1
ATOM 583 O O . SER A 1 75 ? -6.250 6.384 -3.463 1.00 87.31 75 SER A O 1
ATOM 585 N N . ILE A 1 76 ? -4.165 5.631 -3.103 1.00 89.88 76 ILE A N 1
ATOM 586 C CA . ILE A 1 76 ? -4.550 4.520 -2.217 1.00 89.88 76 ILE A CA 1
ATOM 587 C C . ILE A 1 76 ? -5.307 5.031 -0.982 1.00 89.88 76 ILE A C 1
ATOM 589 O O . ILE A 1 76 ? -6.369 4.507 -0.650 1.00 89.88 76 ILE A O 1
ATOM 593 N N . CYS A 1 77 ? -4.809 6.083 -0.322 1.00 92.19 77 CYS A N 1
ATOM 594 C CA . CYS A 1 77 ? -5.477 6.683 0.834 1.00 92.19 77 CYS A CA 1
ATOM 595 C C . CYS A 1 77 ? -6.900 7.147 0.502 1.00 92.19 77 CYS A C 1
ATOM 597 O O . CYS A 1 77 ? -7.826 6.907 1.277 1.00 92.19 77 CYS A O 1
ATOM 599 N N . LYS A 1 78 ? -7.093 7.751 -0.671 1.00 88.50 78 LYS A N 1
ATOM 600 C CA . LYS A 1 78 ? -8.407 8.199 -1.141 1.00 88.50 78 LYS A CA 1
ATOM 601 C C . LYS A 1 78 ? -9.358 7.066 -1.459 1.00 88.50 78 LYS A C 1
ATOM 603 O O . LYS A 1 78 ? -10.510 7.116 -1.031 1.00 88.50 78 LYS A O 1
ATOM 608 N N . THR A 1 79 ? -8.865 6.017 -2.105 1.00 86.69 79 THR A N 1
ATOM 609 C CA . THR A 1 79 ? -9.643 4.798 -2.357 1.00 86.69 79 THR A CA 1
ATOM 610 C C . THR A 1 79 ? -10.097 4.132 -1.055 1.00 86.69 79 THR A C 1
ATOM 612 O O . THR A 1 79 ? -11.151 3.503 -1.034 1.00 86.69 79 THR A O 1
ATOM 615 N N . LEU A 1 80 ? -9.363 4.341 0.045 1.00 89.94 80 LEU A N 1
ATOM 616 C CA . LEU A 1 80 ? -9.698 3.899 1.404 1.00 89.94 80 LEU A CA 1
ATOM 617 C C . LEU A 1 80 ? -10.438 4.958 2.244 1.00 89.94 80 LEU A C 1
ATOM 619 O O . LEU A 1 80 ? -10.561 4.805 3.460 1.00 89.94 80 LEU A O 1
ATOM 623 N N . GLY A 1 81 ? -10.951 6.031 1.637 1.00 89.06 81 GLY A N 1
ATOM 624 C CA . GLY A 1 81 ? -11.799 7.023 2.311 1.00 89.06 81 GLY A CA 1
ATOM 625 C C . GLY A 1 81 ? -11.072 8.038 3.196 1.00 89.06 81 GLY A C 1
ATOM 626 O O . GLY A 1 81 ? -11.711 8.651 4.060 1.00 89.06 81 GLY A O 1
ATOM 627 N N . PHE A 1 82 ? -9.766 8.214 2.987 1.00 91.06 82 PHE A N 1
ATOM 628 C CA . PHE A 1 82 ? -8.968 9.307 3.547 1.00 91.06 82 PHE A CA 1
ATOM 629 C C . PHE A 1 82 ? -8.748 10.421 2.519 1.00 91.06 82 PHE A C 1
ATOM 631 O O . PHE A 1 82 ? -8.806 10.203 1.315 1.00 91.06 82 PHE A O 1
ATOM 638 N N . GLU A 1 83 ? -8.451 11.636 2.962 1.00 88.69 83 GLU A N 1
ATOM 639 C CA . GLU A 1 83 ? -8.297 12.771 2.041 1.00 88.69 83 GLU A CA 1
ATOM 640 C C . GLU A 1 83 ? -6.871 12.910 1.483 1.00 88.69 83 GLU A C 1
ATOM 642 O O . GLU A 1 83 ? -6.686 13.438 0.376 1.00 88.69 83 GLU A O 1
ATOM 647 N N . MET A 1 84 ? -5.863 12.436 2.223 1.00 90.12 84 MET A N 1
ATOM 648 C CA . MET A 1 84 ? -4.453 12.614 1.870 1.00 90.12 84 MET A CA 1
ATOM 649 C C . MET A 1 84 ? -3.537 11.486 2.352 1.00 90.12 84 MET A C 1
ATOM 651 O O . MET A 1 84 ? -3.829 10.772 3.315 1.00 90.12 84 MET A O 1
ATOM 655 N N . GLU A 1 85 ? -2.383 11.378 1.696 1.00 92.62 85 GLU A N 1
ATOM 656 C CA . GLU A 1 85 ? -1.224 10.674 2.225 1.00 92.62 85 GLU A CA 1
ATOM 657 C C . GLU A 1 85 ? -0.529 11.525 3.292 1.00 92.62 85 GLU A C 1
ATOM 659 O O . GLU A 1 85 ? -0.318 12.727 3.130 1.00 92.62 85 GLU A O 1
ATOM 664 N N . LYS A 1 86 ? -0.145 10.893 4.397 1.00 93.19 86 LYS A N 1
ATOM 665 C CA . LYS A 1 86 ? 0.715 11.495 5.417 1.00 93.19 86 LYS A CA 1
ATOM 666 C C . LYS A 1 86 ? 2.182 11.223 5.111 1.00 93.19 86 LYS A C 1
ATOM 668 O O . LYS A 1 86 ? 3.007 12.129 5.170 1.00 93.19 86 LYS A O 1
ATOM 673 N N . TYR A 1 87 ? 2.499 9.963 4.822 1.00 93.25 87 TYR A N 1
ATOM 674 C CA . TYR A 1 87 ? 3.806 9.500 4.366 1.00 93.25 87 TYR A CA 1
ATOM 675 C C . TYR A 1 87 ? 3.683 8.080 3.793 1.00 93.25 87 TYR A C 1
ATOM 677 O O . TYR A 1 87 ? 2.694 7.386 4.035 1.00 93.25 87 TYR A O 1
ATOM 685 N N . TYR A 1 88 ? 4.712 7.625 3.081 1.00 93.62 88 TYR A N 1
ATOM 686 C CA . TYR A 1 88 ? 4.902 6.215 2.746 1.00 93.62 88 TYR A CA 1
ATOM 687 C C . TYR A 1 88 ? 6.336 5.784 3.064 1.00 93.62 88 TYR A C 1
ATOM 689 O O . TYR A 1 88 ? 7.251 6.608 3.114 1.00 93.62 88 TYR A O 1
ATOM 697 N N . ILE A 1 89 ? 6.515 4.493 3.318 1.00 91.94 89 ILE A N 1
ATOM 698 C CA . ILE A 1 89 ? 7.775 3.847 3.680 1.00 91.94 89 ILE A CA 1
ATOM 699 C C . ILE A 1 89 ? 7.948 2.621 2.784 1.00 91.94 89 ILE A C 1
ATOM 701 O O . ILE A 1 89 ? 6.991 1.893 2.524 1.00 91.94 89 ILE A O 1
ATOM 705 N N . ARG A 1 90 ? 9.186 2.394 2.341 1.00 91.19 90 ARG A N 1
ATOM 706 C CA . ARG A 1 90 ? 9.598 1.194 1.607 1.00 91.19 90 ARG A CA 1
ATOM 707 C C . ARG A 1 90 ? 10.346 0.240 2.538 1.00 91.19 90 ARG A C 1
ATOM 709 O O . ARG A 1 90 ? 11.288 0.652 3.213 1.00 91.19 90 ARG A O 1
ATOM 716 N N . GLY A 1 91 ? 9.921 -1.018 2.552 1.00 88.00 91 GLY A N 1
ATOM 717 C CA . GLY A 1 91 ? 10.553 -2.132 3.247 1.00 88.00 91 GLY A CA 1
ATOM 718 C C . GLY A 1 91 ? 10.139 -2.303 4.708 1.00 88.00 91 GLY A C 1
ATOM 719 O O . GLY A 1 91 ? 10.146 -1.362 5.510 1.00 88.00 91 GLY A O 1
ATOM 720 N N . ALA A 1 92 ? 9.859 -3.553 5.090 1.00 84.75 92 ALA A N 1
ATOM 721 C CA . ALA A 1 92 ? 9.490 -3.907 6.459 1.00 84.75 92 ALA A CA 1
ATOM 722 C C . ALA A 1 92 ? 10.592 -3.583 7.485 1.00 84.75 92 ALA A C 1
ATOM 724 O O . ALA A 1 92 ? 10.287 -3.236 8.626 1.00 84.75 92 ALA A O 1
ATOM 725 N N . ASN A 1 93 ? 11.873 -3.626 7.099 1.00 84.62 93 ASN A N 1
ATOM 726 C CA . ASN A 1 93 ? 12.969 -3.250 7.998 1.00 84.62 93 ASN A CA 1
ATOM 727 C C . ASN A 1 93 ? 12.932 -1.768 8.376 1.00 84.62 93 ASN A C 1
ATOM 729 O O . ASN A 1 93 ? 13.189 -1.423 9.529 1.00 84.62 93 ASN A O 1
ATOM 733 N N . LEU A 1 94 ? 12.595 -0.894 7.428 1.00 82.12 94 LEU A N 1
ATOM 734 C CA . LEU A 1 94 ? 12.468 0.533 7.704 1.00 82.12 94 LEU A CA 1
ATOM 735 C C . LEU A 1 94 ? 11.210 0.822 8.531 1.00 82.12 94 LEU A C 1
ATOM 737 O O . LEU A 1 94 ? 11.239 1.644 9.443 1.00 82.12 94 LEU A O 1
ATOM 741 N N . TRP A 1 95 ? 10.121 0.091 8.282 1.00 83.62 95 TRP A N 1
ATOM 742 C CA . TRP A 1 95 ? 8.923 0.177 9.115 1.00 83.62 95 TRP A CA 1
ATOM 743 C C . TRP A 1 95 ? 9.198 -0.196 10.580 1.00 83.62 95 TRP A C 1
ATOM 745 O O . TRP A 1 95 ? 8.776 0.513 11.496 1.00 83.62 95 TRP A O 1
ATOM 755 N N . LEU A 1 96 ? 9.938 -1.287 10.810 1.00 82.31 96 LEU A N 1
ATOM 756 C CA . LEU A 1 96 ? 10.325 -1.745 12.148 1.00 82.31 96 LEU A CA 1
ATOM 757 C C . LEU A 1 96 ? 11.102 -0.690 12.929 1.00 82.31 96 LEU A C 1
ATOM 759 O O . LEU A 1 96 ? 10.839 -0.497 14.113 1.00 82.31 96 LEU A O 1
ATOM 763 N N . THR A 1 97 ? 12.057 -0.023 12.281 1.00 79.50 97 THR A N 1
ATOM 764 C CA . THR A 1 97 ? 12.893 0.979 12.950 1.00 79.50 97 THR A CA 1
ATOM 765 C C . THR A 1 97 ? 12.121 2.251 13.280 1.00 79.50 97 THR A C 1
ATOM 767 O O . THR A 1 97 ? 12.442 2.898 14.273 1.00 79.50 97 THR A O 1
ATOM 770 N N . MET A 1 98 ? 11.102 2.604 12.489 1.00 75.12 98 MET A N 1
ATOM 771 C CA . MET A 1 98 ? 10.306 3.816 12.705 1.00 75.12 98 MET A CA 1
ATOM 772 C C . MET A 1 98 ? 9.141 3.631 13.681 1.00 75.12 98 MET A C 1
ATOM 774 O O . MET A 1 98 ? 8.813 4.562 14.410 1.00 75.12 98 MET A O 1
ATOM 778 N N . ASN A 1 99 ? 8.503 2.457 13.684 1.00 70.06 99 ASN A N 1
ATOM 779 C CA . ASN A 1 99 ? 7.224 2.246 14.371 1.00 70.06 99 ASN A CA 1
ATOM 780 C C . ASN A 1 99 ? 7.252 1.125 15.423 1.00 70.06 99 ASN A C 1
ATOM 782 O O . ASN A 1 99 ? 6.200 0.800 15.976 1.00 70.06 99 ASN A O 1
ATOM 786 N N . GLU A 1 100 ? 8.408 0.481 15.642 1.00 68.44 100 GLU A N 1
ATOM 787 C CA . GLU A 1 100 ? 8.634 -0.636 16.585 1.00 68.44 100 GLU A CA 1
ATOM 788 C C . GLU A 1 100 ? 7.617 -1.800 16.473 1.00 68.44 100 GLU A C 1
ATOM 790 O O . GLU A 1 100 ? 7.521 -2.669 17.339 1.00 68.44 100 GLU A O 1
ATOM 795 N N . SER A 1 101 ? 6.848 -1.858 15.380 1.00 71.19 101 SER A N 1
ATOM 796 C CA . SER A 1 101 ? 5.733 -2.790 15.204 1.00 71.19 101 SER A CA 1
ATOM 797 C C . SER A 1 101 ? 6.214 -4.109 14.609 1.00 71.19 101 SER A C 1
ATOM 799 O O . SER A 1 101 ? 6.074 -4.359 13.408 1.00 71.19 101 SER A O 1
ATOM 801 N N . SER A 1 102 ? 6.762 -4.969 15.470 1.00 72.38 102 SER A N 1
ATOM 802 C CA . SER A 1 102 ? 7.261 -6.299 15.098 1.00 72.38 102 SER A CA 1
ATOM 803 C C . SER A 1 102 ? 6.198 -7.184 14.449 1.00 72.38 102 SER A C 1
AT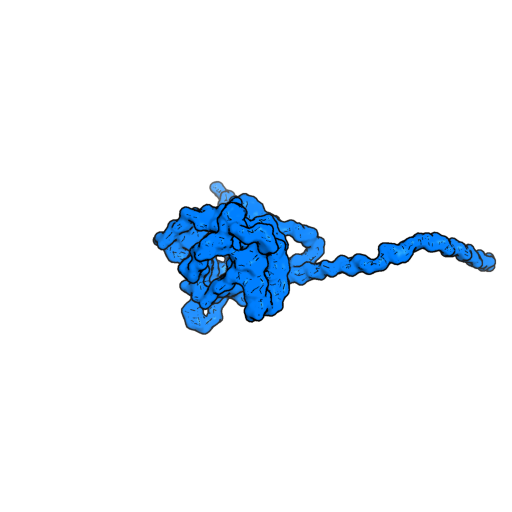OM 805 O O . SER A 1 102 ? 6.490 -7.854 13.459 1.00 72.38 102 SER A O 1
ATOM 807 N N . SER A 1 103 ? 4.956 -7.131 14.934 1.00 79.25 103 SER A N 1
ATOM 808 C CA . SER A 1 103 ? 3.852 -7.950 14.421 1.00 79.25 103 SER A CA 1
ATOM 809 C C . SER A 1 103 ? 3.539 -7.673 12.953 1.00 79.25 103 SER A C 1
ATOM 811 O O . SER A 1 103 ? 3.337 -8.613 12.190 1.00 79.25 103 SER A O 1
ATOM 813 N N . LEU A 1 104 ? 3.541 -6.403 12.530 1.00 82.94 104 LEU A N 1
ATOM 814 C CA . LEU A 1 104 ? 3.187 -6.061 11.153 1.00 82.94 104 LEU A CA 1
ATOM 815 C C . LEU A 1 104 ? 4.310 -6.403 10.166 1.00 82.94 104 LEU A C 1
ATOM 817 O O . LEU A 1 104 ? 4.039 -6.855 9.061 1.00 82.94 104 LEU A O 1
ATOM 821 N N . ALA A 1 105 ? 5.570 -6.257 10.571 1.00 82.19 105 ALA A N 1
ATOM 822 C CA . ALA A 1 105 ? 6.690 -6.691 9.739 1.00 82.19 105 ALA A CA 1
ATOM 823 C C . ALA A 1 105 ? 6.773 -8.221 9.624 1.00 82.19 105 ALA A C 1
ATOM 825 O O . ALA A 1 105 ? 7.108 -8.744 8.568 1.00 82.19 105 ALA A O 1
ATOM 826 N N . LEU A 1 106 ? 6.458 -8.954 10.700 1.00 81.88 106 LEU A N 1
ATOM 827 C CA . LEU A 1 106 ? 6.334 -10.413 10.645 1.00 81.88 106 LEU A CA 1
ATOM 828 C C . LEU A 1 106 ? 5.177 -10.842 9.738 1.00 81.88 106 LEU A C 1
ATOM 830 O O . LEU A 1 106 ? 5.341 -11.787 8.973 1.00 81.88 106 LEU A O 1
ATOM 834 N N . TYR A 1 107 ? 4.049 -10.127 9.792 1.00 84.81 107 TYR A N 1
ATOM 835 C CA . TYR A 1 107 ? 2.927 -10.335 8.880 1.00 84.81 107 TYR A CA 1
ATOM 836 C C . TYR A 1 107 ? 3.347 -10.117 7.421 1.00 84.81 107 TYR A C 1
ATOM 838 O O . TYR A 1 107 ? 3.145 -10.998 6.594 1.00 84.81 107 TYR A O 1
ATOM 846 N N . SER A 1 108 ? 3.995 -8.987 7.123 1.00 85.69 108 SER A N 1
ATOM 847 C CA . SER A 1 108 ? 4.479 -8.645 5.777 1.00 85.69 108 SER A CA 1
ATOM 848 C C . SER A 1 108 ? 5.397 -9.736 5.210 1.00 85.69 108 SER A C 1
ATOM 850 O O . SER A 1 108 ? 5.148 -10.247 4.124 1.00 85.69 108 SER A O 1
ATOM 852 N N . ARG A 1 109 ? 6.374 -10.210 5.994 1.00 84.44 109 ARG A N 1
ATOM 853 C CA . ARG A 1 109 ? 7.273 -11.315 5.606 1.00 84.44 109 ARG A CA 1
ATOM 854 C C . ARG A 1 109 ? 6.568 -12.648 5.364 1.00 84.44 109 ARG A C 1
ATOM 856 O O . ARG A 1 109 ? 7.137 -13.516 4.708 1.00 84.44 109 ARG A O 1
ATOM 863 N N . ALA A 1 110 ? 5.394 -12.841 5.957 1.00 83.00 110 ALA A N 1
ATOM 864 C CA . ALA A 1 110 ? 4.583 -14.036 5.777 1.00 83.00 110 ALA A CA 1
ATOM 865 C C . ALA A 1 110 ? 3.595 -13.904 4.605 1.00 83.00 110 ALA A C 1
ATOM 867 O O . ALA A 1 110 ? 2.893 -14.874 4.309 1.00 83.00 110 ALA A O 1
ATOM 868 N N . SER A 1 111 ? 3.526 -12.739 3.946 1.00 82.69 111 SER A N 1
ATOM 869 C CA . SER A 1 111 ? 2.624 -12.524 2.818 1.00 82.69 111 SER A CA 1
ATOM 870 C C . SER A 1 111 ? 2.955 -13.509 1.684 1.00 82.69 111 SER A C 1
ATOM 872 O O . SER A 1 111 ? 4.122 -13.696 1.332 1.00 82.69 111 SER A O 1
ATOM 874 N N . PRO A 1 112 ? 1.951 -14.200 1.116 1.00 76.69 112 PRO A N 1
ATOM 875 C CA . PRO A 1 112 ? 2.183 -15.283 0.162 1.00 76.69 112 PRO A CA 1
ATOM 876 C C . PRO A 1 112 ? 2.590 -14.775 -1.226 1.00 76.69 112 PRO A C 1
ATOM 878 O O . PRO A 1 112 ? 3.205 -15.513 -2.000 1.00 76.69 112 PRO A O 1
ATOM 881 N N . ILE A 1 113 ? 2.227 -13.533 -1.559 1.00 84.69 113 ILE A N 1
ATOM 882 C CA . ILE A 1 113 ? 2.516 -12.898 -2.842 1.00 84.69 113 ILE A CA 1
ATOM 883 C C . ILE A 1 113 ? 3.028 -11.485 -2.595 1.00 84.69 113 ILE A C 1
ATOM 885 O O . ILE A 1 113 ? 2.468 -10.745 -1.802 1.00 84.69 113 ILE A O 1
ATOM 889 N N . ALA A 1 114 ? 4.056 -11.119 -3.351 1.00 88.12 114 ALA A N 1
ATOM 890 C CA . ALA A 1 114 ? 4.555 -9.762 -3.482 1.00 88.12 114 ALA A CA 1
ATOM 891 C C . ALA A 1 114 ? 4.397 -9.318 -4.940 1.00 88.12 114 ALA A C 1
ATOM 893 O O . ALA A 1 114 ? 4.972 -9.944 -5.840 1.00 88.12 114 ALA A O 1
ATOM 894 N N . TYR A 1 115 ? 3.604 -8.275 -5.174 1.00 87.56 115 TYR A N 1
ATOM 895 C CA . TYR A 1 115 ? 3.446 -7.640 -6.480 1.00 87.56 115 TYR A CA 1
ATOM 896 C C . TYR A 1 115 ? 4.565 -6.630 -6.669 1.00 87.56 115 TYR A C 1
ATOM 898 O O . TYR A 1 115 ? 4.682 -5.704 -5.878 1.00 87.56 115 TYR A O 1
ATOM 906 N N . THR A 1 116 ? 5.405 -6.812 -7.682 1.00 83.94 116 THR A N 1
ATOM 907 C CA . THR A 1 116 ? 6.624 -6.007 -7.880 1.00 83.94 116 THR A CA 1
ATOM 908 C C . THR A 1 116 ? 6.403 -4.784 -8.754 1.00 83.94 116 THR A C 1
ATOM 910 O O . THR A 1 116 ? 7.276 -3.923 -8.832 1.00 83.94 116 THR A O 1
ATOM 913 N N . SER A 1 117 ? 5.254 -4.710 -9.429 1.00 79.19 117 SER A N 1
ATOM 914 C CA . SER A 1 117 ? 4.818 -3.527 -10.161 1.00 79.19 117 SER A CA 1
ATOM 915 C C . SER A 1 117 ? 3.297 -3.479 -10.293 1.00 79.19 117 SER A C 1
ATOM 917 O O . SER A 1 117 ? 2.595 -4.482 -10.126 1.00 79.19 117 SER A O 1
ATOM 919 N N . PHE A 1 118 ? 2.789 -2.294 -10.617 1.00 79.25 118 PHE A N 1
ATOM 920 C CA . PHE A 1 118 ? 1.399 -2.056 -10.977 1.00 79.25 118 PHE A CA 1
ATOM 921 C C . PHE A 1 118 ? 1.357 -1.186 -12.232 1.00 79.25 118 PHE A C 1
ATOM 923 O O . PHE A 1 118 ? 2.151 -0.260 -12.398 1.00 79.25 118 PHE A O 1
ATOM 930 N N . THR A 1 119 ? 0.466 -1.522 -13.156 1.00 76.88 119 THR A N 1
ATOM 931 C CA . THR A 1 119 ? 0.370 -0.879 -14.474 1.00 76.88 119 THR A CA 1
ATOM 932 C C . THR A 1 119 ? -1.080 -0.577 -14.817 1.00 76.88 119 THR A C 1
ATOM 934 O O . THR A 1 119 ? -1.985 -1.102 -14.178 1.00 76.88 119 THR A O 1
ATOM 937 N N . ASN A 1 120 ? -1.302 0.253 -15.839 1.00 75.38 120 ASN A N 1
ATOM 938 C CA . ASN A 1 120 ? -2.638 0.551 -16.363 1.00 75.38 120 ASN A CA 1
ATOM 939 C C . ASN A 1 120 ? -3.609 1.143 -15.326 1.00 75.38 120 ASN A C 1
ATOM 941 O O . ASN A 1 120 ? -4.767 0.767 -15.278 1.00 75.38 120 ASN A O 1
ATOM 945 N N . CYS A 1 121 ? -3.127 2.062 -14.495 1.00 75.00 121 CYS A N 1
ATOM 946 C CA . CYS A 1 121 ? -3.966 2.740 -13.515 1.00 75.00 121 CYS A CA 1
ATOM 947 C C . CYS A 1 121 ? -4.498 4.043 -14.110 1.00 75.00 121 CYS A C 1
ATOM 949 O O . CYS A 1 121 ? -3.715 4.947 -14.427 1.00 75.00 121 CYS A O 1
ATOM 951 N N . SER A 1 122 ? -5.812 4.155 -14.265 1.00 70.38 122 SER A N 1
ATOM 952 C CA . SER A 1 122 ? -6.470 5.359 -14.754 1.00 70.38 122 SER A CA 1
ATOM 953 C C . SER A 1 122 ? -6.305 6.466 -13.725 1.00 70.38 122 SER A C 1
ATOM 955 O O . SER A 1 122 ? -6.764 6.387 -12.589 1.00 70.38 122 SER A O 1
ATOM 957 N N . SER A 1 123 ? -5.647 7.544 -14.134 1.00 63.53 123 SER A N 1
ATOM 958 C CA . SER A 1 123 ? -5.373 8.711 -13.292 1.00 63.53 123 SER A CA 1
ATOM 959 C C . SER A 1 123 ? -6.528 9.719 -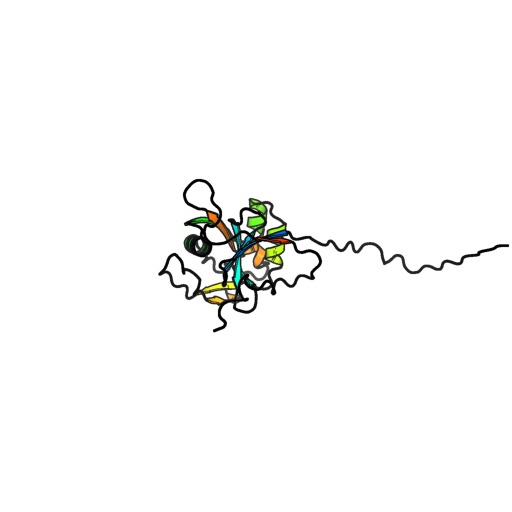13.242 1.00 63.53 123 SER A C 1
ATOM 961 O O . SER A 1 123 ? -6.320 10.864 -12.843 1.00 63.53 123 SER A O 1
ATOM 963 N N . LEU A 1 124 ? -7.734 9.338 -13.680 1.00 52.00 124 LEU A N 1
ATOM 964 C CA . LEU A 1 124 ? -8.784 10.297 -14.039 1.00 52.00 124 LEU A CA 1
ATOM 965 C C . LEU A 1 124 ? -10.012 10.352 -13.129 1.00 52.00 124 LEU A C 1
ATOM 967 O O . LEU A 1 124 ? -10.890 11.162 -13.409 1.00 52.00 124 LEU A O 1
ATOM 971 N N . ASP A 1 125 ? -10.048 9.640 -12.002 1.00 53.94 125 ASP A N 1
ATOM 972 C CA . ASP A 1 125 ? -10.989 10.006 -10.942 1.00 53.94 125 ASP A CA 1
ATOM 973 C C . ASP A 1 125 ? -10.428 9.740 -9.547 1.00 53.94 125 ASP A C 1
ATOM 975 O O . ASP A 1 125 ? -9.923 8.666 -9.239 1.00 53.94 125 ASP A O 1
ATOM 979 N N . VAL A 1 126 ? -10.518 10.755 -8.690 1.00 54.59 126 VAL A N 1
ATOM 980 C CA . VAL A 1 126 ? -9.897 10.815 -7.355 1.00 54.59 126 VAL A CA 1
ATOM 981 C C . VAL A 1 126 ? -10.413 9.718 -6.408 1.00 54.59 126 VAL A C 1
ATOM 983 O O . VAL A 1 126 ? -9.780 9.436 -5.393 1.00 54.59 126 VAL A O 1
ATOM 986 N N . TYR A 1 127 ? -11.553 9.116 -6.749 1.00 54.03 127 TYR A N 1
ATOM 987 C CA . TYR A 1 127 ? -12.230 8.069 -5.986 1.00 54.03 127 TYR A CA 1
ATOM 988 C C . TYR A 1 127 ? -12.083 6.663 -6.581 1.00 54.03 127 TYR A C 1
ATOM 990 O O . TYR A 1 127 ? -12.421 5.698 -5.901 1.00 54.03 127 TYR A O 1
ATOM 998 N N . ASP A 1 128 ? -11.587 6.543 -7.816 1.00 55.34 128 ASP A N 1
ATOM 999 C CA . ASP A 1 128 ? -11.435 5.260 -8.522 1.00 55.34 128 ASP A CA 1
ATOM 1000 C C . ASP A 1 128 ? -9.976 4.978 -8.900 1.00 55.34 128 ASP A C 1
ATOM 1002 O O . ASP A 1 128 ? -9.657 4.019 -9.600 1.00 55.34 128 ASP A O 1
ATOM 1006 N N . THR A 1 129 ? -9.049 5.805 -8.416 1.00 59.44 129 THR A N 1
ATOM 1007 C CA . THR A 1 129 ? -7.630 5.551 -8.602 1.00 59.44 129 THR A CA 1
ATOM 1008 C C . THR A 1 129 ? -7.255 4.186 -8.033 1.00 59.44 129 THR A C 1
ATOM 1010 O O . THR A 1 129 ? -7.495 3.884 -6.863 1.00 59.44 129 THR A O 1
ATOM 1013 N N . CYS A 1 130 ? -6.608 3.394 -8.879 1.00 65.56 130 CYS A N 1
ATOM 1014 C CA . CYS A 1 130 ? -6.118 2.049 -8.610 1.00 65.56 130 CYS A CA 1
ATOM 1015 C C . CYS A 1 130 ? -7.125 0.897 -8.654 1.00 65.56 130 CYS A C 1
ATOM 1017 O O . CYS A 1 130 ? -6.666 -0.238 -8.554 1.00 65.56 130 CYS A O 1
ATOM 1019 N N . SER A 1 131 ? -8.421 1.133 -8.884 1.00 66.19 131 SER A N 1
ATOM 1020 C CA . SER A 1 131 ? -9.380 0.029 -9.094 1.00 66.19 131 SER A CA 1
ATOM 1021 C C . SER A 1 131 ? -9.189 -0.685 -10.437 1.00 66.19 131 SER A C 1
ATOM 1023 O O . SER A 1 131 ? -9.621 -1.820 -10.623 1.00 66.19 131 SER A O 1
ATOM 1025 N N . ASP A 1 132 ? -8.512 -0.038 -11.384 1.00 74.38 132 ASP A N 1
ATOM 1026 C CA . ASP A 1 132 ? -8.168 -0.586 -12.693 1.00 74.38 132 ASP A CA 1
ATOM 1027 C C . ASP A 1 132 ? -6.680 -0.951 -12.831 1.00 74.38 132 ASP A C 1
ATOM 1029 O O . ASP A 1 132 ? -6.242 -1.414 -13.891 1.00 74.38 132 ASP A O 1
ATOM 1033 N N . CYS A 1 133 ? -5.902 -0.781 -11.754 1.00 77.88 133 CYS A N 1
ATOM 1034 C CA . CYS A 1 133 ? -4.504 -1.178 -11.740 1.00 77.88 133 CYS A CA 1
ATOM 1035 C C . CYS A 1 133 ? -4.370 -2.687 -11.966 1.00 77.88 133 CYS A C 1
ATOM 1037 O O . CYS A 1 133 ? -4.990 -3.516 -11.304 1.00 77.88 133 CYS A O 1
ATOM 1039 N N . THR A 1 134 ? -3.455 -3.055 -12.853 1.00 82.50 134 THR A N 1
ATOM 1040 C CA . THR A 1 134 ? -3.000 -4.433 -13.019 1.00 82.50 134 THR A CA 1
ATOM 1041 C C . THR A 1 134 ? -1.735 -4.649 -12.201 1.00 82.50 134 THR A C 1
ATOM 1043 O O . THR A 1 134 ? -0.683 -4.095 -12.529 1.00 82.50 134 THR A O 1
ATOM 1046 N N . PHE A 1 135 ? -1.829 -5.474 -11.160 1.00 82.94 135 PHE A N 1
ATOM 1047 C CA . PHE A 1 135 ? -0.704 -5.846 -10.302 1.00 82.94 135 PHE A CA 1
ATOM 1048 C C . PHE A 1 135 ? 0.041 -7.047 -10.877 1.00 82.94 135 PHE A C 1
ATOM 1050 O O . PHE A 1 135 ? -0.540 -8.108 -11.114 1.00 82.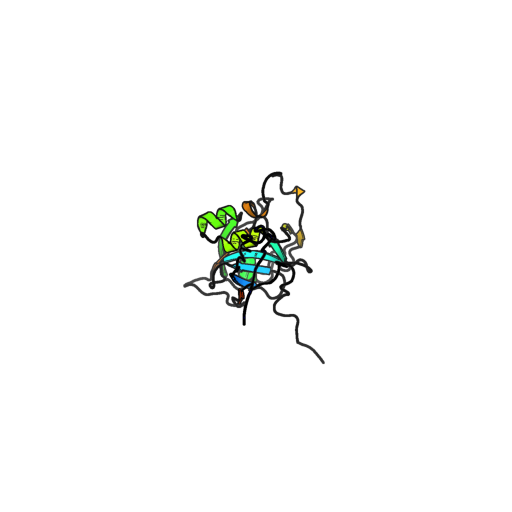94 135 PHE A O 1
ATOM 1057 N N . VAL A 1 136 ? 1.342 -6.883 -11.103 1.00 84.00 136 VAL A N 1
ATOM 1058 C CA . VAL A 1 136 ? 2.187 -7.888 -11.748 1.00 84.00 136 VAL A CA 1
ATOM 1059 C C . VAL A 1 136 ? 3.290 -8.314 -10.793 1.00 84.00 136 VAL A C 1
ATOM 1061 O O . VAL A 1 136 ? 3.949 -7.499 -10.147 1.00 84.00 136 VAL A O 1
ATOM 1064 N N . ARG A 1 137 ? 3.512 -9.628 -10.725 1.00 85.94 137 ARG A N 1
ATOM 1065 C CA . ARG A 1 137 ? 4.685 -10.210 -10.080 1.00 85.94 137 ARG A CA 1
ATOM 1066 C C . ARG A 1 137 ? 5.727 -10.542 -11.138 1.00 85.94 137 ARG A C 1
ATOM 1068 O O . ARG A 1 137 ? 5.719 -11.631 -11.705 1.00 85.94 137 ARG A O 1
ATOM 1075 N N . ASP A 1 138 ? 6.630 -9.603 -11.362 1.00 85.56 138 ASP A N 1
ATOM 1076 C CA . ASP A 1 138 ? 7.806 -9.770 -12.206 1.00 85.56 138 ASP A CA 1
ATOM 1077 C C . ASP A 1 138 ? 9.075 -9.571 -11.368 1.00 85.56 138 ASP A C 1
ATOM 1079 O O . ASP A 1 138 ? 9.457 -8.449 -11.033 1.00 85.56 138 ASP A O 1
ATOM 1083 N N . LEU A 1 139 ? 9.713 -10.681 -10.992 1.00 82.38 139 LEU A N 1
ATOM 1084 C CA . LEU A 1 139 ? 10.939 -10.654 -10.192 1.00 82.38 139 LEU A CA 1
ATOM 1085 C C . LEU A 1 139 ? 12.149 -10.139 -10.978 1.00 82.38 139 LEU A C 1
ATOM 1087 O O . LEU A 1 139 ? 13.155 -9.810 -10.360 1.00 82.38 139 LEU A O 1
ATOM 1091 N N . THR A 1 140 ? 12.074 -10.048 -12.311 1.00 82.88 140 THR A N 1
ATOM 1092 C CA . THR A 1 140 ? 13.184 -9.514 -13.117 1.00 82.88 140 THR A CA 1
ATOM 1093 C C . THR A 1 140 ? 13.387 -8.013 -12.908 1.00 82.88 140 THR A C 1
ATOM 1095 O O . THR A 1 140 ? 14.476 -7.507 -13.155 1.00 82.88 140 THR A O 1
ATOM 1098 N N . LEU A 1 141 ? 12.373 -7.315 -12.382 1.00 80.50 141 LEU A N 1
ATOM 1099 C CA . LEU A 1 141 ? 12.471 -5.920 -11.948 1.00 80.50 141 LEU A CA 1
ATOM 1100 C C . LEU A 1 141 ? 13.270 -5.756 -10.645 1.00 80.50 141 LEU A C 1
ATOM 1102 O O . LEU A 1 141 ? 13.665 -4.645 -10.305 1.00 80.50 141 LEU A O 1
ATOM 1106 N N . CYS A 1 142 ? 13.497 -6.843 -9.903 1.00 81.56 142 CYS A N 1
ATOM 1107 C CA . CYS A 1 142 ? 14.224 -6.841 -8.642 1.00 81.56 142 CYS A CA 1
ATOM 1108 C C . CYS A 1 142 ? 15.655 -7.352 -8.886 1.00 81.56 142 CYS A C 1
ATOM 1110 O O . CYS A 1 142 ? 15.925 -8.545 -8.777 1.00 81.56 142 CYS A O 1
ATOM 1112 N N . ASP A 1 143 ? 16.589 -6.452 -9.200 1.00 71.94 143 ASP A N 1
ATOM 1113 C CA . ASP A 1 143 ? 17.987 -6.798 -9.541 1.00 71.94 143 ASP A CA 1
ATOM 1114 C C . ASP A 1 143 ? 18.824 -7.266 -8.320 1.00 71.94 143 ASP A C 1
ATOM 1116 O O . ASP A 1 143 ? 20.004 -7.603 -8.414 1.00 71.94 143 ASP A O 1
ATOM 1120 N N . HIS A 1 144 ? 18.214 -7.311 -7.130 1.00 66.25 144 HIS A N 1
ATOM 1121 C CA . HIS A 1 144 ? 18.874 -7.683 -5.881 1.00 66.25 144 HIS A CA 1
ATOM 1122 C C . HIS A 1 144 ? 18.585 -9.140 -5.496 1.00 66.25 144 HIS A C 1
ATOM 1124 O O . HIS A 1 144 ? 17.586 -9.454 -4.853 1.00 66.25 144 HIS A O 1
ATOM 1130 N N . ILE A 1 145 ? 19.518 -10.018 -5.872 1.00 55.56 145 ILE A N 1
ATOM 1131 C CA . ILE A 1 145 ? 19.426 -11.487 -5.781 1.00 55.56 145 ILE A CA 1
ATOM 1132 C C . ILE A 1 145 ? 19.395 -12.026 -4.329 1.00 55.56 145 ILE A C 1
ATOM 1134 O O . ILE A 1 145 ? 18.921 -13.138 -4.112 1.00 55.56 145 ILE A O 1
ATOM 1138 N N . ASP A 1 146 ? 19.807 -11.236 -3.328 1.00 56.34 146 ASP A N 1
ATOM 1139 C CA . ASP A 1 146 ? 19.976 -11.699 -1.935 1.00 56.34 146 ASP A CA 1
ATOM 1140 C C . ASP A 1 146 ? 19.039 -11.037 -0.903 1.00 56.34 146 ASP A C 1
ATOM 1142 O O . ASP A 1 146 ? 19.218 -11.213 0.305 1.00 56.34 146 ASP A O 1
ATOM 1146 N N . LEU A 1 147 ? 18.041 -10.258 -1.334 1.00 66.31 147 LEU A N 1
ATOM 1147 C CA . LEU A 1 147 ? 17.145 -9.551 -0.414 1.00 66.31 147 LEU A CA 1
ATOM 1148 C C . LEU A 1 147 ? 15.796 -10.259 -0.286 1.00 66.31 147 LEU A C 1
ATOM 1150 O O . LEU A 1 147 ? 15.146 -10.598 -1.273 1.00 66.31 147 LEU A O 1
ATOM 1154 N N . ASN A 1 148 ? 15.338 -10.430 0.956 1.00 79.44 148 ASN A N 1
ATOM 1155 C CA . ASN A 1 148 ? 13.931 -10.693 1.211 1.00 79.44 148 ASN A CA 1
ATOM 1156 C C . ASN A 1 148 ? 13.133 -9.495 0.679 1.00 79.44 148 ASN A C 1
ATOM 1158 O O . ASN A 1 148 ? 13.242 -8.385 1.200 1.00 79.44 148 ASN A O 1
ATOM 1162 N N . LEU A 1 149 ? 12.369 -9.732 -0.384 1.00 85.88 149 LEU A N 1
ATOM 1163 C CA . LEU A 1 149 ? 11.605 -8.725 -1.111 1.00 85.88 149 LEU A CA 1
ATOM 1164 C C . LEU A 1 149 ? 10.748 -7.865 -0.164 1.00 85.88 149 LEU A C 1
ATOM 1166 O O . LEU A 1 149 ? 10.776 -6.637 -0.238 1.00 85.88 149 LEU A O 1
ATOM 1170 N N . HIS A 1 150 ? 10.098 -8.502 0.808 1.00 88.00 150 HIS A N 1
ATOM 1171 C CA . HIS A 1 150 ? 9.274 -7.837 1.817 1.00 88.00 150 HIS A CA 1
ATOM 1172 C C . HIS A 1 150 ? 10.076 -6.892 2.721 1.00 88.00 150 HIS A C 1
ATOM 1174 O O . HIS A 1 150 ? 9.646 -5.788 3.056 1.00 88.00 150 HIS A O 1
ATOM 1180 N N . ASP A 1 151 ? 11.297 -7.284 3.085 1.00 87.06 151 ASP A N 1
ATOM 1181 C CA . ASP A 1 151 ? 12.130 -6.510 4.006 1.00 87.06 151 ASP A CA 1
ATOM 1182 C C . ASP A 1 151 ? 12.575 -5.167 3.439 1.00 87.06 151 ASP A C 1
ATOM 1184 O O . ASP A 1 151 ? 12.807 -4.229 4.209 1.00 87.06 151 ASP A O 1
ATOM 1188 N N . HIS A 1 152 ? 12.692 -5.079 2.117 1.00 86.12 152 HIS A N 1
ATOM 1189 C CA . HIS A 1 152 ? 13.273 -3.923 1.447 1.00 86.12 152 HIS A CA 1
ATOM 1190 C C . HIS A 1 152 ? 12.270 -3.143 0.596 1.00 86.12 152 HIS A C 1
ATOM 1192 O O . HIS A 1 152 ? 12.399 -1.926 0.480 1.00 86.12 152 HIS A O 1
ATOM 1198 N N . PHE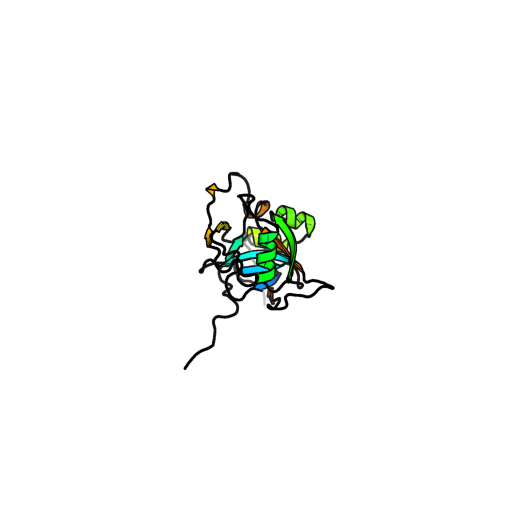 A 1 153 ? 11.255 -3.812 0.046 1.00 90.06 153 PHE A N 1
ATOM 1199 C CA . PHE A 1 153 ? 10.416 -3.220 -0.992 1.00 90.06 153 PHE A CA 1
ATOM 1200 C C . PHE A 1 153 ? 8.928 -3.160 -0.657 1.00 90.06 153 PHE A C 1
ATOM 1202 O O . PHE A 1 153 ? 8.231 -2.428 -1.353 1.00 90.06 153 PHE A O 1
ATOM 1209 N N . ASP A 1 154 ? 8.436 -3.860 0.377 1.00 92.44 154 ASP A N 1
ATOM 1210 C CA . ASP A 1 154 ? 7.020 -3.756 0.771 1.00 92.44 154 ASP A CA 1
ATOM 1211 C C . ASP A 1 154 ? 6.640 -2.303 1.054 1.00 92.44 154 ASP A C 1
ATOM 1213 O O . ASP A 1 154 ? 7.362 -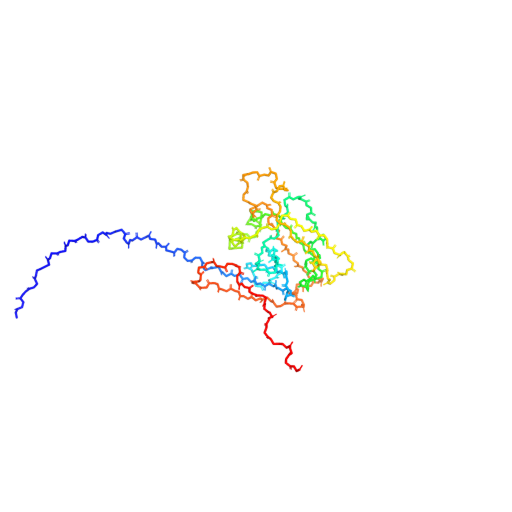1.569 1.734 1.00 92.44 154 ASP A O 1
ATOM 1217 N N . ILE A 1 155 ? 5.484 -1.893 0.550 1.00 92.94 155 ILE A N 1
ATOM 1218 C CA . ILE A 1 155 ? 4.979 -0.542 0.722 1.00 92.94 155 ILE A CA 1
ATOM 1219 C C . ILE A 1 155 ? 4.110 -0.464 1.967 1.00 92.94 155 ILE A C 1
ATOM 1221 O O . ILE A 1 155 ? 3.068 -1.112 2.080 1.00 92.94 155 ILE A O 1
ATOM 1225 N N . PHE A 1 156 ? 4.517 0.416 2.873 1.00 94.44 156 PHE A N 1
ATOM 1226 C CA . PHE A 1 156 ? 3.717 0.843 4.005 1.00 94.44 156 PHE A CA 1
ATOM 1227 C C . PHE A 1 156 ? 3.286 2.283 3.786 1.00 94.44 156 PHE A C 1
ATOM 1229 O O . PHE A 1 156 ? 4.103 3.128 3.419 1.00 94.44 156 PHE A O 1
ATOM 1236 N N . ILE A 1 157 ? 2.024 2.592 4.049 1.00 94.44 157 ILE A N 1
ATOM 1237 C CA . ILE A 1 157 ? 1.520 3.963 3.953 1.00 94.44 157 ILE A CA 1
ATOM 1238 C C . ILE A 1 157 ? 0.895 4.395 5.265 1.00 94.44 157 ILE A C 1
ATOM 1240 O O . ILE A 1 157 ? 0.425 3.569 6.046 1.00 94.44 157 ILE A O 1
ATOM 1244 N N . ALA A 1 158 ? 0.868 5.703 5.481 1.00 93.94 158 ALA A N 1
ATOM 1245 C CA . ALA A 1 158 ? 0.018 6.347 6.460 1.00 93.94 158 ALA A CA 1
ATOM 1246 C C . ALA A 1 158 ? -0.849 7.388 5.753 1.00 93.94 158 ALA A C 1
ATOM 1248 O O . ALA A 1 158 ? -0.347 8.211 4.989 1.00 93.94 158 ALA A O 1
ATOM 1249 N N . CYS A 1 159 ? -2.139 7.358 6.043 1.00 93.94 159 CYS A N 1
ATOM 1250 C CA . CYS A 1 159 ? -3.174 8.238 5.542 1.00 93.94 159 CYS A CA 1
ATOM 1251 C C . CYS A 1 159 ? -3.663 9.174 6.650 1.00 93.94 159 CYS A C 1
ATOM 1253 O O . CYS A 1 159 ? -3.540 8.882 7.849 1.00 93.94 159 CYS A O 1
ATOM 1255 N N . ASP A 1 160 ? -4.222 10.309 6.247 1.00 92.44 160 ASP A N 1
ATOM 1256 C CA . ASP A 1 160 ? -4.844 11.264 7.161 1.00 92.44 160 ASP A CA 1
ATOM 1257 C C . ASP A 1 160 ? -5.996 12.007 6.470 1.00 92.44 160 ASP A C 1
ATOM 1259 O O . ASP A 1 160 ? -6.184 11.927 5.253 1.00 92.44 160 ASP A O 1
ATOM 1263 N N . ASN A 1 161 ? -6.758 12.745 7.269 1.00 90.38 161 ASN A N 1
ATOM 1264 C CA . ASN A 1 161 ? -7.773 13.680 6.795 1.00 90.38 161 ASN A CA 1
ATOM 1265 C C . ASN A 1 161 ? -7.339 15.117 7.110 1.00 90.38 161 ASN A C 1
ATOM 1267 O O . ASN A 1 161 ? -6.588 15.357 8.059 1.00 90.38 161 ASN A O 1
ATOM 1271 N N . TYR A 1 162 ? -7.823 16.098 6.352 1.00 84.62 162 TYR A N 1
ATOM 1272 C CA . TYR A 1 162 ? -7.586 17.502 6.661 1.00 84.62 162 TYR A CA 1
ATOM 1273 C C . TYR A 1 162 ? -8.217 17.857 8.020 1.00 84.62 162 TYR A C 1
ATOM 1275 O O . TYR A 1 162 ? -9.416 17.692 8.253 1.00 84.62 162 TYR A O 1
ATOM 1283 N N . GLY A 1 163 ? -7.403 18.391 8.935 1.00 77.81 163 GLY A N 1
ATOM 1284 C CA . GLY A 1 163 ? -7.841 18.816 10.269 1.00 77.81 163 GLY A CA 1
ATOM 1285 C C . GLY A 1 163 ? -7.413 17.863 11.388 1.00 77.81 163 GLY A C 1
ATOM 1286 O O . GLY A 1 163 ? -6.349 17.258 11.330 1.00 77.81 163 GLY A O 1
ATOM 1287 N N . ILE A 1 164 ? -8.198 17.795 12.470 1.00 61.22 164 ILE A N 1
ATOM 1288 C CA . ILE A 1 164 ? -7.835 17.025 13.670 1.00 61.22 164 ILE A CA 1
ATOM 1289 C C . ILE A 1 164 ? -8.325 15.579 13.510 1.00 61.22 164 ILE A C 1
ATOM 1291 O O . ILE A 1 164 ? -9.525 15.333 13.617 1.00 61.22 164 ILE A O 1
ATOM 1295 N N . HIS A 1 165 ? -7.378 14.675 13.234 1.00 58.81 165 HIS A N 1
ATOM 1296 C CA . HIS A 1 165 ? -7.429 13.205 13.297 1.00 58.81 165 HIS A CA 1
ATOM 1297 C C . HIS A 1 165 ? -8.822 12.568 13.222 1.00 58.81 165 HIS A C 1
ATOM 1299 O O . HIS A 1 165 ? -9.495 12.375 14.237 1.00 58.81 165 HIS A O 1
ATOM 1305 N N . LYS A 1 166 ? -9.217 12.161 12.015 1.00 63.44 166 LYS A N 1
ATOM 1306 C CA . LYS A 1 166 ? -10.406 11.332 11.788 1.00 63.44 166 LYS A CA 1
ATOM 1307 C C . LYS A 1 166 ? -9.993 10.030 11.107 1.00 63.44 166 LYS A C 1
ATOM 1309 O O . LYS A 1 166 ? -9.170 10.068 10.197 1.00 63.44 166 LYS A O 1
ATOM 1314 N N . GLN A 1 167 ? -10.563 8.908 11.554 1.00 73.62 167 GLN A N 1
ATOM 1315 C CA . GLN A 1 167 ? -10.503 7.619 10.850 1.00 73.62 167 GLN A CA 1
ATOM 1316 C C . GLN A 1 167 ? -11.097 7.750 9.436 1.00 73.62 167 GLN A C 1
ATOM 1318 O O . GLN A 1 167 ? -11.669 8.793 9.101 1.00 73.62 167 GLN A O 1
ATOM 1323 N N . SER A 1 168 ? -10.949 6.714 8.605 1.00 80.25 168 SER A N 1
ATOM 1324 C CA . SER A 1 168 ? -11.605 6.685 7.294 1.00 80.25 168 SER A CA 1
ATOM 1325 C C . SER A 1 168 ? -13.086 7.022 7.428 1.00 80.25 168 SER A C 1
ATOM 1327 O O . SER A 1 168 ? -13.758 6.608 8.374 1.00 80.25 168 SER A O 1
ATOM 1329 N N . THR A 1 169 ? -13.581 7.816 6.485 1.00 81.06 169 THR A N 1
ATOM 1330 C CA . THR A 1 169 ? -14.990 8.220 6.454 1.00 81.06 169 THR A CA 1
ATOM 1331 C C . THR A 1 169 ? -15.877 7.215 5.723 1.00 81.06 169 THR A C 1
ATOM 1333 O O . THR A 1 169 ? -17.098 7.312 5.830 1.00 81.06 169 THR A O 1
ATOM 1336 N N . LEU A 1 170 ? -15.274 6.268 4.994 1.00 82.62 170 LEU A N 1
ATOM 1337 C CA . LEU A 1 170 ? -15.979 5.311 4.139 1.00 82.62 170 LEU A CA 1
ATOM 1338 C C . LEU A 1 170 ? -15.907 3.872 4.653 1.00 82.62 170 LEU A C 1
ATOM 1340 O O . LEU A 1 170 ? -16.888 3.151 4.506 1.00 82.62 170 LEU A O 1
ATOM 1344 N N . TYR A 1 171 ? -14.787 3.455 5.254 1.00 87.94 171 TYR A N 1
ATOM 1345 C CA . TYR A 1 171 ? -14.570 2.055 5.629 1.00 87.94 171 TYR A CA 1
ATOM 1346 C C . TYR A 1 171 ? -14.220 1.903 7.109 1.00 87.94 171 TYR A C 1
ATOM 1348 O O . TYR A 1 171 ? -13.508 2.723 7.694 1.00 87.94 171 TYR A O 1
ATOM 1356 N N . GLU A 1 172 ? -14.733 0.834 7.715 1.00 89.06 172 GLU A N 1
ATOM 1357 C CA . GLU A 1 172 ? -14.533 0.525 9.129 1.00 89.06 172 GLU A CA 1
ATOM 1358 C C . GLU A 1 172 ? -13.159 -0.115 9.391 1.00 89.06 172 GLU A C 1
ATOM 1360 O O . GLU A 1 172 ? -12.620 -0.857 8.571 1.00 89.06 172 GLU A O 1
ATOM 1365 N N . CYS A 1 173 ? -12.600 0.167 10.571 1.00 90.06 173 CYS A N 1
ATOM 1366 C CA . CYS A 1 173 ? -11.395 -0.476 11.085 1.00 90.06 173 CYS A CA 1
ATOM 1367 C C . CYS A 1 173 ? -11.753 -1.766 11.831 1.00 90.06 173 CYS A C 1
ATOM 1369 O O . CYS A 1 173 ? -12.248 -1.719 12.960 1.00 90.06 173 CYS A O 1
ATOM 1371 N N . VAL A 1 174 ? -11.472 -2.917 11.227 1.00 91.31 174 VAL A N 1
ATOM 1372 C CA . VAL A 1 174 ? -11.866 -4.226 11.760 1.00 91.31 174 VAL A CA 1
ATOM 1373 C C . VAL A 1 174 ? -10.688 -4.897 12.457 1.00 91.31 174 VAL A C 1
ATOM 1375 O O . VAL A 1 174 ? -9.632 -5.092 11.862 1.00 91.31 174 VAL A O 1
ATOM 1378 N N . HIS A 1 175 ? -10.861 -5.286 13.721 1.00 89.62 175 HIS A N 1
ATOM 1379 C CA . HIS A 1 17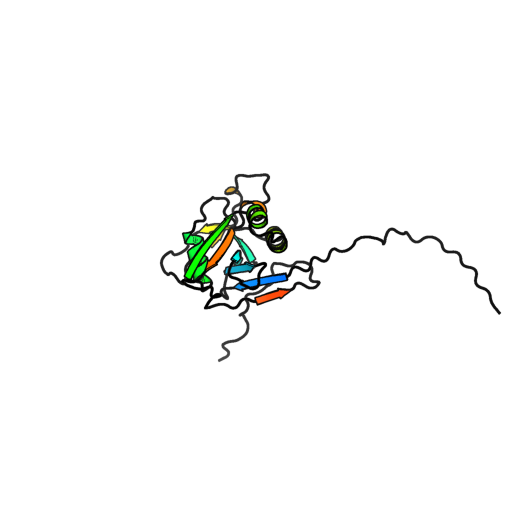5 ? -9.858 -6.055 14.458 1.00 89.62 175 HIS A CA 1
ATOM 1380 C C . HIS A 1 175 ? -9.907 -7.537 14.077 1.00 89.62 175 HIS A C 1
ATOM 1382 O O . HIS A 1 175 ? -10.949 -8.181 14.199 1.00 89.62 175 HIS A O 1
ATOM 1388 N N . ILE A 1 176 ? -8.759 -8.092 13.694 1.00 84.94 176 ILE A N 1
ATOM 1389 C CA . ILE A 1 176 ? -8.584 -9.506 13.380 1.00 84.94 176 ILE A CA 1
ATOM 1390 C C . ILE A 1 176 ? -7.620 -10.120 14.395 1.00 84.94 176 ILE A C 1
ATOM 1392 O O . ILE A 1 176 ? -6.446 -9.753 14.477 1.00 84.94 176 ILE A O 1
ATOM 1396 N N . ALA A 1 177 ? -8.123 -11.084 15.164 1.00 75.94 177 ALA A N 1
ATOM 1397 C CA . ALA A 1 177 ? -7.324 -11.900 16.067 1.00 75.94 177 ALA A CA 1
ATOM 1398 C C . ALA A 1 177 ? -7.219 -13.314 15.495 1.00 75.94 177 ALA A C 1
ATOM 1400 O O . ALA A 1 177 ? -8.227 -13.996 15.324 1.00 75.94 177 ALA A O 1
ATOM 1401 N N . THR A 1 178 ? -5.999 -13.756 15.200 1.00 64.06 178 THR A N 1
ATOM 1402 C CA . THR A 1 178 ? -5.755 -15.145 14.793 1.00 64.06 178 THR A CA 1
ATOM 1403 C C . THR A 1 178 ? -5.480 -15.990 16.039 1.00 64.06 178 THR A C 1
ATOM 1405 O O . THR A 1 178 ? -4.379 -15.986 16.591 1.00 64.06 178 THR A O 1
ATOM 1408 N N . GLU A 1 179 ? -6.503 -16.688 16.535 1.00 48.91 179 GLU A N 1
ATOM 1409 C CA . GLU A 1 179 ? -6.328 -17.801 17.474 1.00 48.91 179 GLU A CA 1
ATOM 1410 C C . GLU A 1 179 ? -6.273 -19.115 16.675 1.00 48.91 179 GLU A C 1
ATOM 1412 O O . GLU A 1 179 ? -7.207 -19.456 15.964 1.00 48.91 179 GLU A O 1
ATOM 1417 N N . ASN A 1 180 ? -5.183 -19.873 16.820 1.00 45.81 180 ASN A N 1
ATOM 1418 C CA . ASN A 1 180 ? -5.056 -21.298 16.467 1.00 45.81 180 ASN A CA 1
ATOM 1419 C C . ASN A 1 180 ? -5.135 -21.771 15.003 1.00 45.81 180 ASN A C 1
ATOM 1421 O O . ASN A 1 180 ? -4.905 -22.962 14.786 1.00 45.81 180 ASN A O 1
ATOM 1425 N N . ASP A 1 181 ? -5.351 -20.926 13.999 1.00 36.06 181 ASP A N 1
ATOM 1426 C CA . ASP A 1 181 ? -5.343 -21.416 12.617 1.00 36.06 181 ASP A CA 1
ATOM 1427 C C . ASP A 1 181 ? -3.946 -21.376 11.994 1.00 36.06 181 ASP A C 1
ATOM 1429 O O . ASP A 1 181 ? -3.281 -20.340 11.932 1.00 36.06 181 ASP A O 1
ATOM 1433 N N . ASN A 1 182 ? -3.497 -22.545 11.524 1.00 36.09 182 ASN A N 1
ATOM 1434 C CA . ASN A 1 182 ? -2.351 -22.675 10.633 1.00 36.09 182 ASN A CA 1
ATOM 1435 C C . ASN A 1 182 ? -2.479 -21.619 9.537 1.00 36.09 182 ASN A C 1
ATOM 1437 O O . ASN A 1 182 ? -3.437 -21.643 8.768 1.00 36.09 182 ASN A O 1
ATOM 1441 N N . ILE A 1 183 ? -1.520 -20.699 9.520 1.00 41.47 183 ILE A N 1
ATOM 1442 C CA . ILE A 1 183 ? -1.432 -19.544 8.636 1.00 41.47 183 ILE A CA 1
ATOM 1443 C C . ILE A 1 183 ? -1.841 -19.937 7.210 1.00 41.47 183 ILE A C 1
ATOM 1445 O O . ILE A 1 183 ? -1.065 -20.529 6.464 1.00 41.47 183 ILE A O 1
ATOM 1449 N N . ASN A 1 184 ? -3.071 -19.593 6.837 1.00 39.16 184 ASN A N 1
ATOM 1450 C CA . ASN A 1 184 ? -3.532 -19.601 5.460 1.00 39.16 184 ASN A CA 1
ATOM 1451 C C . ASN A 1 184 ? -3.978 -18.172 5.143 1.00 39.16 184 ASN A C 1
ATOM 1453 O O . ASN A 1 184 ? -5.165 -17.853 5.090 1.00 39.16 184 ASN A O 1
ATOM 1457 N N . ILE A 1 185 ? -2.979 -17.290 5.004 1.00 47.62 185 ILE A N 1
ATOM 1458 C CA . ILE A 1 185 ? -3.117 -15.837 4.764 1.00 47.62 185 ILE A CA 1
ATOM 1459 C C . ILE A 1 185 ? -3.908 -15.540 3.474 1.00 47.62 185 ILE A C 1
ATOM 1461 O O . ILE A 1 185 ? -4.346 -14.416 3.254 1.00 47.62 185 ILE A O 1
ATOM 1465 N N . GLY A 1 186 ? -4.171 -16.554 2.644 1.00 42.12 186 GLY A N 1
ATOM 1466 C CA . GLY A 1 186 ? -4.917 -16.410 1.401 1.00 42.12 186 GLY A CA 1
ATOM 1467 C C . GLY A 1 186 ? -6.445 -16.396 1.492 1.00 42.12 186 GLY A C 1
ATOM 1468 O O . GLY A 1 186 ? -7.071 -16.144 0.470 1.00 42.12 186 GLY A O 1
ATOM 1469 N N . ASN A 1 187 ? -7.061 -16.637 2.658 1.00 38.62 187 ASN A N 1
ATOM 1470 C CA . ASN A 1 187 ? -8.501 -16.951 2.711 1.00 38.62 187 ASN A CA 1
ATOM 1471 C C . ASN A 1 187 ? -9.407 -15.904 3.378 1.00 38.62 187 ASN A C 1
ATOM 1473 O O . ASN A 1 187 ? -10.599 -16.162 3.542 1.00 38.62 187 ASN A O 1
ATOM 1477 N N . ALA A 1 188 ? -8.900 -14.726 3.747 1.00 41.88 188 ALA A N 1
ATOM 1478 C CA . ALA A 1 188 ? -9.782 -13.630 4.146 1.00 41.88 188 ALA A CA 1
ATOM 1479 C C . ALA A 1 188 ? -10.444 -13.047 2.884 1.00 41.88 188 ALA A C 1
ATOM 1481 O O . ALA A 1 188 ? -9.897 -12.149 2.244 1.00 41.88 188 ALA A O 1
ATOM 1482 N N . MET A 1 189 ? -11.578 -13.639 2.494 1.00 39.56 189 MET A N 1
ATOM 1483 C CA . MET A 1 189 ? -12.510 -13.098 1.499 1.00 39.56 189 MET A CA 1
ATOM 1484 C C . MET A 1 189 ? -12.839 -11.628 1.817 1.00 39.56 189 MET A C 1
ATOM 1486 O O . MET A 1 189 ? -12.828 -11.263 2.996 1.00 39.56 189 MET A O 1
ATOM 1490 N N . PRO A 1 190 ? -13.173 -10.805 0.804 1.00 38.44 190 PRO A N 1
ATOM 1491 C CA . PRO A 1 190 ? -13.716 -9.471 1.033 1.00 38.44 190 PRO A CA 1
ATOM 1492 C C . PRO A 1 190 ? -14.891 -9.570 2.004 1.00 38.44 190 PRO A C 1
ATOM 1494 O O . PRO A 1 190 ? -15.734 -10.465 1.873 1.00 38.44 190 PRO A O 1
ATOM 1497 N N . CYS A 1 191 ? -14.964 -8.663 2.973 1.00 35.16 191 CYS A N 1
ATOM 1498 C CA . CYS A 1 191 ? -16.124 -8.528 3.844 1.00 35.16 191 CYS A CA 1
ATOM 1499 C C . CYS A 1 191 ? -17.320 -7.929 3.079 1.00 35.16 191 CYS A C 1
ATOM 1501 O O . CYS A 1 191 ? -17.875 -6.951 3.543 1.00 35.16 191 CYS A O 1
ATOM 1503 N N . ASP A 1 192 ? -17.696 -8.484 1.921 1.00 31.78 192 ASP A N 1
ATOM 1504 C CA . ASP A 1 192 ? -19.057 -8.438 1.376 1.00 31.78 192 ASP A CA 1
ATOM 1505 C C . ASP A 1 192 ? -19.181 -9.328 0.123 1.00 31.78 192 ASP A C 1
ATOM 1507 O O . ASP A 1 192 ? -18.904 -8.926 -1.005 1.00 31.78 192 ASP A O 1
ATOM 1511 N N . ALA A 1 193 ? -19.579 -10.587 0.305 1.00 33.12 193 ALA A N 1
ATOM 1512 C CA . ALA A 1 193 ? -20.049 -11.428 -0.802 1.00 33.12 193 ALA A CA 1
ATOM 1513 C C . ALA A 1 193 ? -21.237 -12.304 -0.380 1.00 33.12 193 ALA A C 1
ATOM 1515 O O . ALA A 1 193 ? -21.424 -13.416 -0.881 1.00 33.12 193 ALA A O 1
ATOM 1516 N N . SER A 1 194 ? -22.061 -11.811 0.548 1.00 33.22 194 SER A N 1
ATOM 1517 C CA . SER A 1 194 ? -23.312 -12.470 0.909 1.00 33.22 194 SER A CA 1
ATOM 1518 C C . SER A 1 194 ? -24.444 -11.463 1.109 1.00 33.22 194 SER A C 1
ATOM 1520 O O . SER A 1 194 ? -24.559 -10.875 2.178 1.00 33.22 194 SER A O 1
ATOM 1522 N N . ASN A 1 195 ? -25.319 -11.432 0.096 1.00 31.17 195 ASN A N 1
ATOM 1523 C CA . ASN A 1 195 ? -26.679 -10.878 0.022 1.00 31.17 195 ASN A CA 1
ATOM 1524 C C . ASN A 1 195 ? -26.851 -9.440 -0.481 1.00 31.17 195 ASN A C 1
ATOM 1526 O O . ASN A 1 195 ? -26.814 -8.507 0.301 1.00 31.17 195 ASN A O 1
ATOM 1530 N N . GLU A 1 196 ? -27.211 -9.330 -1.767 1.00 31.39 196 GLU A N 1
ATOM 1531 C CA . GLU A 1 196 ? -28.395 -8.627 -2.316 1.00 31.39 196 GLU A CA 1
ATOM 1532 C C . GLU A 1 196 ? -28.265 -8.686 -3.859 1.00 31.39 196 GLU A C 1
ATOM 1534 O O . GLU A 1 196 ? -27.373 -8.086 -4.438 1.00 31.39 196 GLU A O 1
ATOM 1539 N N . PHE A 1 197 ? -28.969 -9.532 -4.615 1.00 28.52 197 PHE A N 1
ATOM 1540 C CA . PHE A 1 197 ? -30.408 -9.494 -4.865 1.00 28.52 197 PHE A CA 1
ATOM 1541 C C . PHE A 1 197 ? -30.902 -10.883 -5.313 1.00 28.52 197 PHE A C 1
ATOM 1543 O O . PHE A 1 197 ? -30.530 -11.389 -6.371 1.00 28.52 197 PHE A O 1
ATOM 1550 N N . LEU A 1 198 ? -31.798 -11.476 -4.523 1.00 30.52 198 LEU A N 1
ATOM 1551 C CA . LEU A 1 198 ? -32.881 -12.293 -5.063 1.00 30.52 198 LEU A CA 1
ATOM 1552 C C . LEU A 1 198 ? -33.997 -11.323 -5.460 1.00 30.52 198 LEU A C 1
ATOM 1554 O O . LEU A 1 198 ? -34.564 -10.664 -4.591 1.00 30.52 198 LEU A O 1
ATOM 1558 N N . THR A 1 199 ? -34.299 -11.224 -6.751 1.00 35.16 199 THR A N 1
ATOM 1559 C CA . THR A 1 199 ? -35.662 -11.132 -7.314 1.00 35.16 199 THR A CA 1
ATOM 1560 C C . THR A 1 199 ? -35.609 -11.349 -8.817 1.00 35.16 199 THR A C 1
ATOM 1562 O O . THR A 1 199 ? -34.713 -10.775 -9.469 1.00 35.16 199 THR A O 1
#

Secondary structure (DSSP, 8-state):
------------TTSS---------EEEEEE-SSSEEEEESSTT-SEEEEEEE-SS-EEEEB-TTS---HHHHHHHHHHTT-SEEEEEEESHHHHHHHH--HHHHHHHHT-S-EE-EEE----S-TTTTTTT-EEE--GGG---TTS-HHHHHBEEEEEE-SSS----SSS--EEEE--S----TT----S--S-----

Organism: NCBI:txid933848

Radius of gyration: 21.96 Å; chains: 1; bounding box: 56×76×68 Å

pLDDT: mean 72.85, std 20.53, range [28.52, 94.44]

Foldseek 3Di:
DDDDDDDDDDDDPPPDDPPVPPPWQKWKWQDLLAFWIATGSDLLRQKHFIWTDPPFFIAFEFALLVPDDLVNLQLSLLLSQFRGWPDKDFFLQVVCVPPVRPSRLVVLLVGPDYQHDWDDFDPPDSNCTPVRIDGHDDCVSNPDPPDSRRGGTTMMTGGAHPDDGDGRPNTHIGMDTDDPDDDPNGPPRRPDDDDDDDD

Sequence (199 aa):
FQTMTRFATTRSLLCAYLTSITFSLSYYLIDNGRDLRLVSSTANCNQGLVEFYNGSIWGSLTDCSESFTADNAKSICKTLGFEMEKYYIRGANLWLTMNESSSLALYSRASPIAYTSFTNCSSLDVYDTCSDCTFVRDLTLCDHIDLNLHDHFDIFIACDNYGIHKQSTLYECVHIATENDNINIGNAMPCDASNEFLT